Protein AF-A0A959H1F2-F1 (afdb_monomer)

Nearest PDB structures (foldseek):
  4gcz-assembly1_A  TM=6.408E-01  e=1.923E+00  Bacillus subtilis subsp. subtilis str. 168
  3g7g-assembly1_E  TM=3.165E-01  e=1.724E+00  Clostridium acetobutylicum ATCC 824
  4jnj-assembly3_C  TM=2.530E-01  e=4.591E+00  Streptomyces avidinii
  8h2i-assembly1_bQ  TM=2.064E-01  e=4.591E+00  Paramecium bursaria Chlorella virus 1
  8avj-assembly1_A  TM=2.009E-01  e=7.910E+00  Rhizobium sp. AAP43

pLDDT: mean 88.57, std 13.33, range [38.31, 98.69]

Sequence (219 aa):
MNNRLLFILVLLGLAALWYFAGRHDRSYRAAADRPNDPWVFRSVLDKQARMITFALDDHLWVAYSTDSCSLYKAWEGGVDFTGAVYNMRHGPQPMSIGNAWFENAYRQPWTVTHNGKTETPRADYKGHRYTRDGHAEIMYDLVLSDGQRIRVNERPEYVERDRQRGFERTFTIENAPEGVEVSLHTNVASIADPVNIETDGAWKQEAVESLPTDDDLRA

Foldseek 3Di:
DDPVVVVVVVVVVVVVVCVVVVPDPCLQPPADPFPDVVQWDAWCEPVRHQKIKGRFDQQWIWIARQQQRGTAFIFHHAKDCDDCVRPVDHDDTIYDDGDTQDGWPDSQFKWKDAPNDIDRFGKHWDAKDQDSHNWMWTWIWRQDPVRQTKIWTKTWHWDADPNDTDIDIDIDIPRDDPRMDMGGHTDGGNDPDPVPDDDPDDDDDDDDDDDDDPVNDDD

Structure (mmCIF, N/CA/C/O backbone):
data_AF-A0A959H1F2-F1
#
_entry.id   AF-A0A959H1F2-F1
#
loop_
_atom_site.group_PDB
_atom_site.id
_atom_site.type_symbol
_atom_site.label_atom_id
_atom_site.label_alt_id
_atom_site.label_comp_id
_atom_site.label_asym_id
_atom_site.label_entity_id
_atom_site.label_seq_id
_atom_site.pdbx_PDB_ins_code
_atom_site.Cartn_x
_atom_site.Cartn_y
_atom_site.Cartn_z
_atom_site.occupancy
_atom_site.B_iso_or_equiv
_atom_site.auth_seq_id
_atom_site.auth_comp_id
_atom_site.auth_asym_id
_atom_site.auth_atom_id
_atom_site.pdbx_PDB_model_num
ATOM 1 N N . MET A 1 1 ? 54.673 34.892 20.929 1.00 58.38 1 MET A N 1
ATOM 2 C CA . MET A 1 1 ? 54.294 33.514 20.543 1.00 58.38 1 MET A CA 1
ATOM 3 C C . MET A 1 1 ? 55.066 33.162 19.281 1.00 58.38 1 MET A C 1
ATOM 5 O O . MET A 1 1 ? 55.011 33.939 18.340 1.00 58.38 1 MET A O 1
ATOM 9 N N . ASN A 1 2 ? 55.855 32.084 19.276 1.00 79.88 2 ASN A N 1
ATOM 10 C CA . ASN A 1 2 ? 56.706 31.752 18.127 1.00 79.88 2 ASN A CA 1
ATOM 11 C C . ASN A 1 2 ? 55.840 31.454 16.894 1.00 79.88 2 ASN A C 1
ATOM 13 O O . ASN A 1 2 ? 54.892 30.680 17.005 1.00 79.88 2 ASN A O 1
ATOM 17 N N . ASN A 1 3 ? 56.190 31.996 15.721 1.00 79.25 3 ASN A N 1
ATOM 18 C CA . ASN A 1 3 ? 55.443 31.771 14.470 1.00 79.25 3 ASN A CA 1
ATOM 19 C C . ASN A 1 3 ? 55.240 30.277 14.161 1.00 79.25 3 ASN A C 1
ATOM 21 O O . ASN A 1 3 ? 54.212 29.894 13.618 1.00 79.25 3 ASN A O 1
ATOM 25 N N . ARG A 1 4 ? 56.174 29.416 14.590 1.00 77.50 4 ARG A N 1
ATOM 26 C CA . ARG A 1 4 ? 56.051 27.951 14.507 1.00 77.50 4 ARG A CA 1
ATOM 27 C C . ARG A 1 4 ? 54.925 27.381 15.378 1.00 77.50 4 ARG A C 1
ATOM 29 O O . ARG A 1 4 ? 54.223 26.482 14.937 1.00 77.50 4 ARG A O 1
ATOM 36 N N . LEU A 1 5 ? 54.733 27.913 16.586 1.00 85.56 5 LEU A N 1
ATOM 37 C CA . LEU A 1 5 ? 53.667 27.485 17.496 1.00 85.56 5 LEU A CA 1
ATOM 38 C C . LEU A 1 5 ? 52.290 27.903 16.959 1.00 85.56 5 LEU A C 1
ATOM 40 O O . LEU A 1 5 ? 51.358 27.108 16.974 1.00 85.56 5 LEU A O 1
ATOM 44 N N . LEU A 1 6 ? 52.188 29.125 16.421 1.00 84.56 6 LEU A N 1
ATOM 45 C CA . LEU A 1 6 ? 50.965 29.615 15.779 1.00 84.56 6 LEU A CA 1
ATOM 46 C C . LEU A 1 6 ? 50.592 28.749 14.564 1.00 84.56 6 LEU A C 1
ATOM 48 O O . LEU A 1 6 ? 49.435 28.373 14.413 1.00 84.56 6 LEU A O 1
ATOM 52 N N . PHE A 1 7 ? 51.574 28.377 13.738 1.00 87.31 7 PHE A N 1
ATOM 53 C CA . PHE A 1 7 ? 51.344 27.550 12.550 1.00 87.31 7 PHE A CA 1
ATOM 54 C C . PHE A 1 7 ? 50.845 26.137 12.898 1.00 87.31 7 PHE A C 1
ATOM 56 O O . PHE A 1 7 ? 49.929 25.628 12.257 1.00 87.31 7 PHE A O 1
ATOM 63 N N . ILE A 1 8 ? 51.397 25.523 13.952 1.00 90.44 8 ILE A N 1
ATOM 64 C CA . ILE A 1 8 ? 50.955 24.206 14.438 1.00 90.44 8 ILE A CA 1
ATOM 65 C C . ILE A 1 8 ? 49.518 24.272 14.971 1.00 90.44 8 ILE A C 1
ATOM 67 O O . ILE A 1 8 ? 48.713 23.398 14.660 1.00 90.44 8 ILE A O 1
ATOM 71 N N . LEU A 1 9 ? 49.169 25.317 15.727 1.00 90.25 9 LEU A N 1
ATOM 72 C CA . LEU A 1 9 ? 47.811 25.487 16.254 1.00 90.25 9 LEU A CA 1
ATOM 73 C C . LEU A 1 9 ? 46.778 25.691 15.139 1.00 90.25 9 LEU A C 1
ATOM 75 O O . LEU A 1 9 ? 45.685 25.136 15.218 1.00 90.25 9 LEU A O 1
ATOM 79 N N . VAL A 1 10 ? 47.130 26.424 14.079 1.00 91.50 10 VAL A N 1
ATOM 80 C CA . VAL A 1 10 ? 46.260 26.595 12.905 1.00 91.50 10 VAL A CA 1
ATOM 81 C C . VAL A 1 10 ? 46.058 25.270 12.169 1.00 91.50 10 VAL A C 1
ATOM 83 O O . VAL A 1 10 ? 44.925 24.931 11.839 1.00 91.50 10 VAL A O 1
ATOM 86 N N . LEU A 1 11 ? 47.119 24.483 11.962 1.00 92.75 11 LEU A N 1
ATOM 87 C CA . LEU A 1 11 ? 47.005 23.167 11.324 1.00 92.75 11 LEU A CA 1
ATOM 88 C C . LEU A 1 11 ? 46.152 22.193 12.144 1.00 92.75 11 LEU A C 1
ATOM 90 O O . LEU A 1 11 ? 45.316 21.494 11.576 1.00 92.75 11 LEU A O 1
ATOM 94 N N . LEU A 1 12 ? 46.310 22.177 13.470 1.00 92.88 12 LEU A N 1
ATOM 95 C CA . LEU A 1 12 ? 45.471 21.367 14.357 1.00 92.88 12 LEU A CA 1
ATOM 96 C C . LEU A 1 12 ? 44.011 21.832 14.341 1.00 92.88 12 LEU A C 1
ATOM 98 O O . LEU A 1 12 ? 43.110 20.998 14.310 1.00 92.88 12 LEU A O 1
ATOM 102 N N . GLY A 1 13 ? 43.773 23.146 14.306 1.00 90.31 13 GLY A N 1
ATOM 103 C CA . GLY A 1 13 ? 42.434 23.716 14.176 1.00 90.31 13 GLY A CA 1
ATOM 104 C C . GLY A 1 13 ? 41.755 23.315 12.866 1.00 90.31 13 GLY A C 1
ATOM 105 O O . GLY A 1 13 ? 40.609 22.877 12.884 1.00 90.31 13 GLY A O 1
ATOM 106 N N . LEU A 1 14 ? 42.474 23.384 11.743 1.00 90.94 14 LEU A N 1
ATOM 107 C CA . LEU A 1 14 ? 41.965 22.970 10.432 1.00 90.94 14 LEU A CA 1
ATOM 108 C C . LEU A 1 14 ? 41.736 21.455 10.349 1.00 90.94 14 LEU A C 1
ATOM 110 O O . LEU A 1 14 ? 40.721 21.027 9.807 1.00 90.94 14 LEU A O 1
ATOM 114 N N . ALA A 1 15 ? 42.626 20.645 10.927 1.00 89.38 15 ALA A N 1
ATOM 115 C CA . ALA A 1 15 ? 42.453 19.195 10.998 1.00 89.38 15 ALA A CA 1
ATOM 116 C C . ALA A 1 15 ? 41.246 18.804 11.866 1.00 89.38 15 ALA A C 1
ATOM 118 O O . ALA A 1 15 ? 40.485 17.913 11.493 1.00 89.38 15 ALA A O 1
ATOM 119 N N . ALA A 1 16 ? 41.027 19.496 12.988 1.00 85.94 16 ALA A N 1
ATOM 120 C CA . ALA A 1 16 ? 39.841 19.310 13.817 1.00 85.94 16 ALA A CA 1
ATOM 121 C C . ALA A 1 16 ? 38.569 19.732 13.069 1.00 85.94 16 ALA A C 1
ATOM 123 O O . ALA A 1 16 ? 37.592 18.989 13.074 1.00 85.94 16 ALA A O 1
ATOM 124 N N . LEU A 1 17 ? 38.589 20.872 12.370 1.00 84.25 17 LEU A N 1
ATOM 125 C CA . LEU A 1 17 ? 37.452 21.330 11.570 1.00 84.25 17 LEU A CA 1
ATOM 126 C C . LEU A 1 17 ? 37.109 20.329 10.460 1.00 84.25 17 LEU A C 1
ATOM 128 O O . LEU A 1 17 ? 35.940 20.023 10.259 1.00 84.25 17 LEU A O 1
ATOM 132 N N . TRP A 1 18 ? 38.120 19.772 9.789 1.00 82.00 18 TRP A N 1
ATOM 133 C CA . TRP A 1 18 ? 37.945 18.732 8.775 1.00 82.00 18 TRP A CA 1
ATOM 134 C C . TRP A 1 18 ? 37.410 17.426 9.375 1.00 82.00 18 TRP A C 1
ATOM 136 O O . TRP A 1 18 ? 36.514 16.809 8.809 1.00 82.00 18 TRP A O 1
ATOM 146 N N . TYR A 1 19 ? 37.888 17.036 10.560 1.00 81.81 19 TYR A N 1
ATOM 147 C CA . TYR A 1 19 ? 37.388 15.864 11.280 1.00 81.81 19 TYR A CA 1
ATOM 148 C C . TYR A 1 19 ? 35.923 16.020 11.716 1.00 81.81 19 TYR A C 1
ATOM 150 O O . TYR A 1 19 ? 35.135 15.088 11.565 1.00 81.81 19 TYR A O 1
ATOM 158 N N . PHE A 1 20 ? 35.535 17.194 12.225 1.00 76.88 20 PHE A N 1
ATOM 159 C CA . PHE A 1 20 ? 34.155 17.473 12.627 1.00 76.88 20 PHE A CA 1
ATOM 160 C C . PHE A 1 20 ? 33.222 17.687 11.429 1.00 76.88 20 PHE A C 1
ATOM 162 O O . PHE A 1 20 ? 32.100 17.197 11.464 1.00 76.88 20 PHE A O 1
ATOM 169 N N . ALA A 1 21 ? 33.679 18.332 10.352 1.00 73.25 21 ALA A N 1
ATOM 170 C CA . ALA A 1 21 ? 32.903 18.479 9.117 1.00 73.25 21 ALA A CA 1
ATOM 171 C C . ALA A 1 21 ? 32.758 17.149 8.351 1.00 73.25 21 ALA A C 1
ATOM 173 O O . ALA A 1 21 ? 31.735 16.904 7.722 1.00 73.25 21 ALA A O 1
ATOM 174 N N . GLY A 1 22 ? 33.762 16.268 8.429 1.00 61.22 22 GLY A N 1
ATOM 175 C CA . GLY A 1 22 ? 33.744 14.932 7.827 1.00 61.22 22 GLY A CA 1
ATOM 176 C C . GLY A 1 22 ? 32.916 13.905 8.603 1.00 61.22 22 GLY A C 1
ATOM 177 O O . GLY A 1 22 ? 32.599 12.840 8.067 1.00 61.22 22 GLY A O 1
ATOM 178 N N . ARG A 1 23 ? 32.511 14.212 9.845 1.00 65.31 23 ARG A N 1
ATOM 179 C CA . ARG A 1 23 ? 31.445 13.478 10.537 1.00 65.31 23 ARG A CA 1
ATOM 180 C C . ARG A 1 23 ? 30.097 13.886 9.944 1.00 65.31 23 ARG A C 1
ATOM 182 O O . ARG A 1 23 ? 29.301 14.565 10.579 1.00 65.31 23 ARG A O 1
ATOM 189 N N . HIS A 1 24 ? 29.833 13.430 8.724 1.00 53.94 24 HIS A N 1
ATOM 190 C CA . HIS A 1 24 ? 28.457 13.252 8.291 1.00 53.94 24 HIS A CA 1
ATOM 191 C C . HIS A 1 24 ? 27.773 12.328 9.299 1.00 53.94 24 HIS A C 1
ATOM 193 O O . HIS A 1 24 ? 28.294 11.250 9.607 1.00 53.94 24 HIS A O 1
ATOM 199 N N . ASP A 1 25 ? 26.626 12.761 9.816 1.00 51.06 25 ASP A N 1
ATOM 200 C CA . ASP A 1 25 ? 25.695 11.903 10.533 1.00 51.06 25 ASP A CA 1
ATOM 201 C C . ASP A 1 25 ? 25.386 10.699 9.628 1.00 51.06 25 ASP A C 1
ATOM 203 O O . ASP A 1 25 ? 24.607 10.778 8.680 1.00 51.06 25 ASP A O 1
ATOM 207 N N . ARG A 1 26 ? 26.046 9.564 9.891 1.00 47.91 26 ARG A N 1
ATOM 208 C CA . ARG A 1 26 ? 25.818 8.282 9.197 1.00 47.91 26 ARG A CA 1
ATOM 209 C C . ARG A 1 26 ? 24.476 7.646 9.583 1.00 47.91 26 ARG A C 1
ATOM 211 O O . ARG A 1 26 ? 24.257 6.466 9.337 1.00 47.91 26 ARG A O 1
ATOM 218 N N . SER A 1 27 ? 23.606 8.398 10.247 1.00 46.78 27 SER A N 1
ATOM 219 C CA . SER A 1 27 ? 22.298 7.961 10.727 1.00 46.78 27 SER A CA 1
ATOM 220 C C . SER A 1 27 ? 21.237 7.922 9.626 1.00 46.78 27 SER A C 1
ATOM 222 O O . SER A 1 27 ? 20.170 7.363 9.861 1.00 46.78 27 SER A O 1
ATOM 224 N N . TYR A 1 28 ? 21.541 8.403 8.419 1.00 46.50 28 TYR A N 1
ATOM 225 C CA 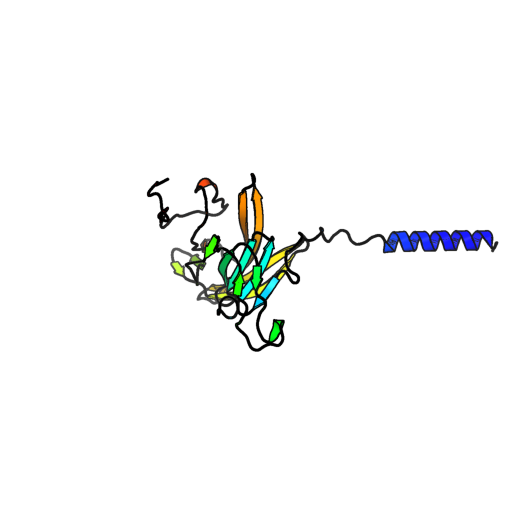. TYR A 1 28 ? 20.813 8.007 7.217 1.00 46.50 28 TYR A CA 1
ATOM 226 C C . TYR A 1 28 ? 21.518 6.792 6.621 1.00 46.50 28 TYR A C 1
ATOM 228 O O . TYR A 1 28 ? 22.566 6.911 5.984 1.00 46.50 28 TYR A O 1
ATOM 236 N N . ARG A 1 29 ? 20.962 5.600 6.872 1.00 48.59 29 ARG A N 1
ATOM 237 C CA . ARG A 1 29 ? 21.302 4.404 6.091 1.00 48.59 29 ARG A CA 1
ATOM 238 C C . ARG A 1 29 ? 21.139 4.802 4.621 1.00 48.59 29 ARG A C 1
ATOM 240 O O . ARG A 1 29 ? 20.152 5.468 4.312 1.00 48.59 29 ARG A O 1
ATOM 247 N N . ALA A 1 30 ? 22.121 4.492 3.767 1.00 49.22 30 ALA A N 1
ATOM 248 C CA . ALA A 1 30 ? 22.028 4.794 2.340 1.00 49.22 30 ALA A CA 1
ATOM 249 C C . ALA A 1 30 ? 20.648 4.332 1.867 1.00 49.22 30 ALA A C 1
ATOM 251 O O . ALA A 1 30 ? 20.330 3.150 2.023 1.00 49.22 30 ALA A O 1
ATOM 252 N N . ALA A 1 31 ? 19.807 5.280 1.440 1.00 57.62 31 ALA A N 1
ATOM 253 C CA . ALA A 1 31 ? 18.496 4.951 0.912 1.00 57.62 31 ALA A CA 1
ATOM 254 C C . ALA A 1 31 ? 18.716 3.890 -0.170 1.00 57.62 31 ALA A C 1
ATOM 256 O O . ALA A 1 31 ? 19.690 3.994 -0.922 1.00 57.62 31 ALA A O 1
ATOM 257 N N . ALA A 1 32 ? 17.878 2.849 -0.189 1.00 68.56 32 ALA A N 1
ATOM 258 C CA . ALA A 1 32 ? 17.891 1.897 -1.294 1.00 68.56 32 ALA A CA 1
ATOM 259 C C . ALA A 1 32 ? 17.889 2.686 -2.612 1.00 68.56 32 ALA A C 1
ATOM 261 O O . ALA A 1 32 ? 17.272 3.752 -2.667 1.00 68.56 32 ALA A O 1
ATOM 262 N N . ASP A 1 33 ? 18.621 2.220 -3.623 1.00 84.19 33 ASP A N 1
ATOM 263 C CA . ASP A 1 33 ? 18.622 2.886 -4.923 1.00 84.19 33 ASP A CA 1
ATOM 264 C C . ASP A 1 33 ? 17.199 2.791 -5.483 1.00 84.19 33 ASP A C 1
ATOM 266 O O . ASP A 1 33 ? 16.720 1.702 -5.789 1.00 84.19 33 ASP A O 1
ATOM 270 N N . ARG A 1 34 ? 16.463 3.907 -5.455 1.00 93.62 34 ARG A N 1
ATOM 271 C CA . ARG A 1 34 ? 15.061 3.949 -5.875 1.00 93.62 34 ARG A CA 1
ATOM 272 C C . ARG A 1 34 ? 15.021 4.385 -7.338 1.00 93.62 34 ARG A C 1
ATOM 274 O O . ARG A 1 34 ? 15.691 5.355 -7.690 1.00 93.62 34 ARG A O 1
ATOM 281 N N . PRO A 1 35 ? 14.172 3.776 -8.176 1.00 94.12 35 PRO A N 1
ATOM 282 C CA . PRO A 1 35 ? 14.182 4.002 -9.624 1.00 94.12 35 PRO A CA 1
ATOM 283 C C . PRO A 1 35 ? 13.613 5.369 -10.053 1.00 94.12 35 PRO A C 1
ATOM 285 O O . PRO A 1 35 ? 13.558 5.682 -11.241 1.00 94.12 35 PRO A O 1
ATOM 288 N N . ASN A 1 36 ? 13.155 6.197 -9.108 1.00 94.50 36 ASN A N 1
ATOM 289 C CA . ASN A 1 36 ? 12.618 7.529 -9.372 1.00 94.50 36 ASN A CA 1
ATOM 290 C C . ASN A 1 36 ? 12.904 8.479 -8.203 1.00 94.50 36 ASN A C 1
ATOM 292 O O . ASN A 1 36 ? 12.902 8.052 -7.055 1.00 94.50 36 ASN A O 1
ATOM 296 N N . ASP A 1 37 ? 13.058 9.777 -8.465 1.00 90.88 37 ASP A N 1
ATOM 297 C CA . ASP A 1 37 ? 13.157 10.807 -7.422 1.00 90.88 37 ASP A CA 1
ATOM 298 C C . ASP A 1 37 ? 12.195 11.974 -7.738 1.00 90.88 37 ASP A C 1
ATOM 300 O O . ASP A 1 37 ? 12.331 12.602 -8.792 1.00 90.88 37 ASP A O 1
ATOM 304 N N . PRO A 1 38 ? 11.189 12.265 -6.885 1.00 93.12 38 PRO A N 1
ATOM 305 C CA . PRO A 1 38 ? 10.859 11.569 -5.637 1.00 93.12 38 PRO A CA 1
ATOM 306 C C . PRO A 1 38 ? 10.312 10.161 -5.882 1.00 93.12 38 PRO A C 1
ATOM 308 O O . PRO A 1 38 ? 9.475 9.955 -6.758 1.00 93.12 38 PRO A O 1
ATOM 311 N N . TRP A 1 39 ? 10.719 9.188 -5.066 1.00 95.62 39 TRP A N 1
ATOM 312 C CA . TRP A 1 39 ? 10.231 7.809 -5.192 1.00 95.62 39 TRP A CA 1
ATOM 313 C C . TRP A 1 39 ? 8.850 7.586 -4.565 1.00 95.62 39 TRP A C 1
ATOM 315 O O . TRP A 1 39 ? 8.215 6.573 -4.837 1.00 95.62 39 TRP A O 1
ATOM 325 N N . VAL A 1 40 ? 8.345 8.541 -3.776 1.00 97.81 40 VAL A N 1
ATOM 326 C CA . VAL A 1 40 ? 6.947 8.578 -3.326 1.00 97.81 40 VAL A CA 1
ATOM 327 C C . VAL A 1 40 ? 6.303 9.879 -3.777 1.00 97.81 40 VAL A C 1
ATOM 329 O O . VAL A 1 40 ? 6.771 10.968 -3.441 1.00 97.81 40 VAL A O 1
ATOM 332 N N . PHE A 1 41 ? 5.215 9.789 -4.538 1.00 96.31 41 PHE A N 1
ATOM 333 C CA . PHE A 1 41 ? 4.559 10.969 -5.102 1.00 96.31 41 PHE A CA 1
ATOM 334 C C . PHE A 1 41 ? 3.070 10.747 -5.346 1.00 96.31 41 PHE A C 1
ATOM 336 O O . PHE A 1 41 ? 2.593 9.618 -5.454 1.00 96.31 41 PHE A O 1
ATOM 343 N N . ARG A 1 42 ? 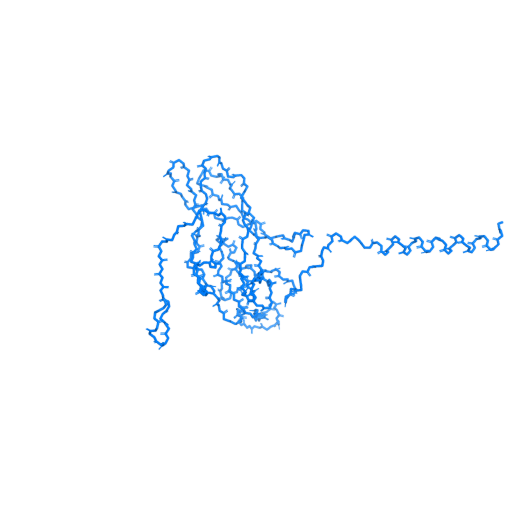2.314 11.847 -5.454 1.00 95.19 42 ARG A N 1
ATOM 344 C CA . ARG A 1 42 ? 0.900 11.801 -5.848 1.00 95.19 42 ARG A CA 1
ATOM 345 C C . ARG A 1 42 ? 0.701 12.186 -7.304 1.00 95.19 42 ARG A C 1
ATOM 347 O O . ARG A 1 42 ? 1.335 13.123 -7.782 1.00 95.19 42 ARG A O 1
ATOM 354 N N . SER A 1 43 ? -0.250 11.535 -7.959 1.00 93.69 43 SER A N 1
ATOM 355 C CA . SER A 1 43 ? -0.612 11.814 -9.348 1.00 93.69 43 SER A CA 1
ATOM 356 C C . SER A 1 43 ? -2.068 11.436 -9.646 1.00 93.69 43 SER A C 1
ATOM 358 O O . SER A 1 43 ? -2.805 10.918 -8.797 1.00 93.69 43 SER A O 1
ATOM 360 N N . VAL A 1 44 ? -2.498 11.754 -10.867 1.00 93.38 44 VAL A N 1
ATOM 361 C CA . VAL A 1 44 ? -3.583 11.030 -11.529 1.00 93.38 44 VAL A CA 1
ATOM 362 C C . VAL A 1 44 ? -2.905 9.887 -12.281 1.00 93.38 44 VAL A C 1
ATOM 364 O O . VAL A 1 44 ? -2.151 10.163 -13.205 1.00 93.38 44 VAL A O 1
ATOM 367 N N . LEU A 1 45 ? -3.113 8.643 -11.857 1.00 95.25 45 LEU A N 1
ATOM 368 C CA . LEU A 1 45 ? -2.482 7.457 -12.447 1.00 95.25 45 LEU A CA 1
ATOM 369 C C . LEU A 1 45 ? -3.566 6.591 -13.080 1.00 95.25 45 LEU A C 1
ATOM 371 O O . LEU A 1 45 ? -4.599 6.374 -12.456 1.00 95.25 45 LEU A O 1
ATOM 375 N N . ASP A 1 46 ? -3.359 6.113 -14.305 1.00 94.31 46 ASP A N 1
ATOM 376 C CA . ASP A 1 46 ? -4.286 5.195 -14.987 1.00 94.31 46 ASP A CA 1
ATOM 377 C C . ASP A 1 46 ? -5.723 5.739 -15.057 1.00 94.31 46 ASP A C 1
ATOM 379 O O . ASP A 1 46 ? -6.715 5.026 -14.908 1.00 94.31 46 ASP A O 1
ATOM 383 N N . LYS A 1 47 ? -5.835 7.059 -15.277 1.00 92.69 47 LYS A N 1
ATOM 384 C CA . LYS A 1 47 ? -7.093 7.838 -15.266 1.00 92.69 47 LYS A CA 1
ATOM 385 C C . LYS A 1 47 ? -7.811 7.868 -13.908 1.00 92.69 47 LYS A C 1
ATOM 387 O O . LYS A 1 47 ? -8.923 8.391 -13.821 1.00 92.69 47 LYS A O 1
ATOM 392 N N . GLN A 1 48 ? -7.184 7.379 -12.843 1.00 93.88 48 GLN A N 1
ATOM 393 C CA . GLN A 1 48 ? -7.679 7.462 -11.475 1.00 93.88 48 GLN A CA 1
ATOM 394 C C . GLN A 1 48 ? -7.049 8.654 -10.760 1.00 93.88 48 GLN A C 1
ATOM 396 O O . GLN A 1 48 ? -5.830 8.808 -10.687 1.00 93.88 48 GLN A O 1
ATOM 401 N N . ALA A 1 49 ? -7.891 9.539 -10.232 1.00 93.75 49 ALA A N 1
ATOM 402 C CA . ALA A 1 49 ? -7.428 10.658 -9.425 1.00 93.75 49 ALA A CA 1
ATOM 403 C C . ALA A 1 49 ? -7.074 10.206 -8.003 1.00 93.75 49 ALA A C 1
ATOM 405 O O . ALA A 1 49 ? -7.597 9.209 -7.511 1.00 93.75 49 ALA A O 1
ATOM 406 N N . ARG A 1 50 ? -6.280 11.029 -7.303 1.00 95.31 50 ARG A N 1
ATOM 407 C CA . ARG A 1 50 ? -5.925 10.835 -5.885 1.00 95.31 50 ARG A CA 1
ATOM 408 C C . ARG A 1 50 ? -5.126 9.550 -5.642 1.00 95.31 50 ARG A C 1
ATOM 410 O O . ARG A 1 50 ? -5.360 8.855 -4.659 1.00 95.31 50 ARG A O 1
ATOM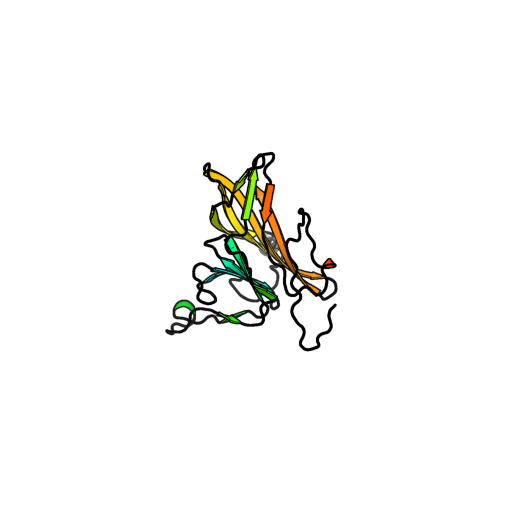 417 N N . MET A 1 51 ? -4.169 9.266 -6.518 1.00 97.94 51 MET A N 1
ATOM 418 C CA . MET A 1 51 ? -3.255 8.143 -6.345 1.00 97.94 51 MET A CA 1
ATOM 419 C C . MET A 1 51 ? -1.977 8.606 -5.657 1.00 97.94 51 MET A C 1
ATOM 421 O O . MET A 1 51 ? -1.516 9.730 -5.874 1.00 97.94 51 MET A O 1
ATOM 425 N N . ILE A 1 52 ? -1.415 7.740 -4.822 1.00 98.31 52 ILE A N 1
ATOM 426 C CA . ILE A 1 52 ? -0.044 7.840 -4.328 1.00 98.31 52 ILE A CA 1
ATOM 427 C C . ILE A 1 52 ? 0.731 6.632 -4.841 1.00 98.31 52 ILE A C 1
ATOM 429 O O . ILE A 1 52 ? 0.269 5.504 -4.707 1.00 98.31 52 ILE A O 1
ATOM 433 N N . THR A 1 53 ? 1.877 6.888 -5.459 1.00 98.44 53 THR A N 1
ATOM 434 C CA . THR A 1 53 ? 2.737 5.877 -6.074 1.00 98.44 53 THR A CA 1
ATOM 435 C C . THR A 1 53 ? 4.042 5.786 -5.302 1.00 98.44 53 THR A C 1
ATOM 437 O O . THR A 1 53 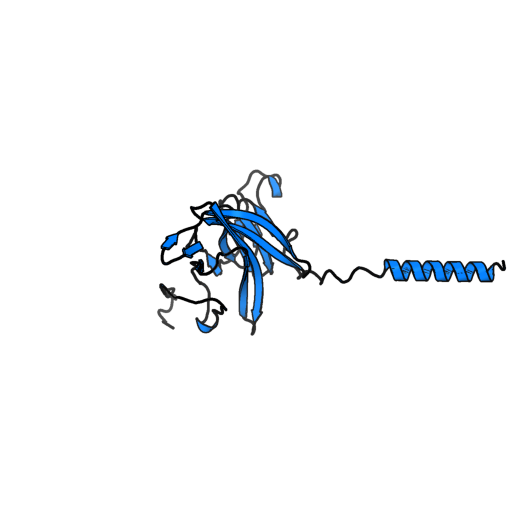? 4.593 6.817 -4.917 1.00 98.44 53 THR A O 1
ATOM 440 N N . PHE A 1 54 ? 4.510 4.559 -5.095 1.00 98.38 54 PHE A N 1
ATOM 441 C CA . PHE A 1 54 ? 5.794 4.214 -4.508 1.00 98.38 54 PHE A CA 1
ATOM 442 C C . PHE A 1 54 ? 6.603 3.468 -5.568 1.00 98.38 54 PHE A C 1
ATOM 444 O O . PHE A 1 54 ? 6.209 2.395 -6.024 1.00 98.38 54 PHE A O 1
ATOM 451 N N . ALA A 1 55 ? 7.724 4.055 -5.956 1.00 97.56 55 ALA A N 1
ATOM 452 C CA . ALA A 1 55 ? 8.721 3.468 -6.828 1.00 97.56 55 ALA A CA 1
ATOM 453 C C . ALA A 1 55 ? 9.714 2.698 -5.940 1.00 97.56 55 ALA A C 1
ATOM 455 O O . ALA A 1 55 ? 10.700 3.270 -5.474 1.00 97.56 55 ALA A O 1
ATOM 456 N N . LEU A 1 56 ? 9.376 1.454 -5.579 1.00 97.00 56 LEU A N 1
ATOM 457 C CA . LEU A 1 56 ? 10.115 0.693 -4.562 1.00 97.00 56 LEU A CA 1
ATOM 458 C C . LEU A 1 56 ? 11.421 0.133 -5.131 1.00 97.00 56 LEU A C 1
ATOM 460 O O . LEU A 1 56 ? 12.456 0.242 -4.480 1.00 97.00 56 LEU A O 1
ATOM 464 N N . ASP A 1 57 ? 11.362 -0.416 -6.338 1.00 95.56 57 ASP A N 1
ATOM 465 C CA . ASP A 1 57 ? 12.476 -1.020 -7.070 1.00 95.56 57 ASP A CA 1
ATOM 466 C C . ASP A 1 57 ? 12.177 -0.961 -8.580 1.00 95.56 57 ASP A C 1
ATOM 468 O O . ASP A 1 57 ? 11.011 -0.816 -8.966 1.00 95.56 57 ASP A O 1
ATOM 472 N N . ASP A 1 58 ? 13.187 -1.089 -9.446 1.00 92.12 58 ASP A N 1
ATOM 473 C CA . ASP A 1 58 ? 12.992 -1.199 -10.906 1.00 92.12 58 ASP A CA 1
ATOM 474 C C . ASP A 1 58 ? 11.981 -2.302 -11.270 1.00 92.12 58 ASP A C 1
ATOM 476 O O . ASP A 1 58 ? 11.230 -2.201 -12.247 1.00 92.12 58 ASP A O 1
ATOM 480 N N . HIS A 1 59 ? 11.924 -3.350 -10.448 1.00 94.25 59 HIS A N 1
ATOM 481 C CA . HIS A 1 59 ? 11.026 -4.476 -10.627 1.00 94.25 59 HIS A CA 1
ATOM 482 C C . HIS A 1 59 ? 9.713 -4.372 -9.853 1.00 94.25 59 HIS A C 1
ATOM 484 O O . HIS A 1 59 ? 8.856 -5.232 -10.041 1.00 94.25 59 HIS A O 1
ATOM 490 N N . LEU A 1 60 ? 9.519 -3.352 -9.012 1.00 96.25 60 LEU A N 1
ATOM 491 C CA . LEU A 1 60 ? 8.289 -3.201 -8.242 1.00 96.25 60 LEU A CA 1
ATOM 492 C C . LEU A 1 60 ? 7.926 -1.739 -7.981 1.00 96.25 60 LEU A C 1
ATOM 494 O O . LEU A 1 60 ? 8.527 -1.031 -7.172 1.00 96.25 60 LEU A O 1
ATOM 498 N N . TRP A 1 61 ? 6.827 -1.335 -8.598 1.00 98.06 61 TRP A N 1
ATOM 499 C CA . TRP A 1 61 ? 6.105 -0.111 -8.311 1.00 98.06 61 TRP A CA 1
ATOM 500 C C . TRP A 1 61 ? 4.735 -0.466 -7.760 1.00 98.06 61 TRP A C 1
ATOM 502 O O . TRP A 1 61 ? 4.106 -1.435 -8.190 1.00 98.06 61 TRP A O 1
ATOM 512 N N . VAL A 1 62 ? 4.259 0.327 -6.806 1.00 98.25 62 VAL A N 1
ATOM 513 C CA . VAL A 1 62 ? 2.925 0.149 -6.232 1.00 98.25 62 VAL A CA 1
ATOM 514 C C . VAL A 1 62 ? 2.189 1.470 -6.152 1.00 98.25 62 VAL A C 1
ATOM 516 O O . VAL A 1 62 ? 2.780 2.525 -5.927 1.00 98.25 62 VAL A O 1
ATOM 519 N N . ALA A 1 63 ? 0.874 1.421 -6.312 1.00 98.31 63 ALA A N 1
ATOM 520 C CA . ALA A 1 63 ? 0.020 2.589 -6.201 1.00 98.31 63 ALA A CA 1
ATOM 521 C C . ALA A 1 63 ? -1.157 2.303 -5.283 1.00 98.31 63 ALA A C 1
ATOM 523 O O . ALA A 1 63 ? -1.758 1.232 -5.333 1.00 98.31 63 ALA A O 1
ATOM 524 N N . TYR A 1 64 ? -1.511 3.298 -4.480 1.00 98.50 64 TYR A N 1
ATOM 525 C CA . TYR A 1 64 ? -2.630 3.267 -3.551 1.00 98.50 64 TYR A CA 1
ATOM 526 C C . TYR A 1 64 ? -3.603 4.386 -3.879 1.00 98.50 64 TYR A C 1
ATOM 528 O O . TYR A 1 64 ? -3.201 5.499 -4.234 1.00 98.50 64 TYR A O 1
ATOM 536 N N . SER A 1 65 ? -4.892 4.119 -3.693 1.00 97.94 65 SER A N 1
ATOM 537 C CA . SER A 1 65 ? -5.885 5.184 -3.677 1.00 97.94 65 SER A CA 1
ATOM 538 C C . SER A 1 65 ? -5.810 5.921 -2.346 1.00 97.94 65 SER A C 1
ATOM 540 O O . SER A 1 65 ? -6.002 5.317 -1.295 1.00 97.94 65 SER A O 1
ATOM 542 N N . THR A 1 66 ? -5.600 7.239 -2.357 1.00 97.44 66 THR A N 1
ATOM 543 C CA . THR A 1 66 ? -5.699 8.055 -1.132 1.00 97.44 66 THR A CA 1
ATOM 544 C C . THR A 1 66 ? -7.149 8.379 -0.760 1.00 97.44 66 THR A C 1
ATOM 546 O O . THR A 1 66 ? -7.377 9.097 0.207 1.00 97.44 66 THR A O 1
ATOM 549 N N . ASP A 1 67 ? -8.124 7.934 -1.558 1.00 95.88 67 ASP A N 1
ATOM 550 C CA . ASP A 1 67 ? -9.558 8.070 -1.275 1.00 95.88 67 ASP A CA 1
ATOM 551 C C . ASP A 1 67 ? -10.034 6.933 -0.361 1.00 95.88 67 ASP A C 1
ATOM 553 O O . ASP A 1 67 ? -10.669 7.171 0.661 1.00 95.88 67 ASP A O 1
ATOM 557 N N . SER A 1 68 ? -9.655 5.694 -0.688 1.00 95.62 68 SER A N 1
ATOM 558 C CA . SER A 1 68 ? -10.033 4.497 0.070 1.00 95.62 68 SER A CA 1
ATOM 559 C C . SER A 1 68 ? -8.906 3.872 0.897 1.00 95.62 68 SER A C 1
ATOM 561 O O . SER A 1 68 ? -9.153 2.909 1.617 1.00 95.62 68 SER A O 1
ATOM 563 N N . CYS A 1 69 ? -7.683 4.406 0.808 1.00 97.00 69 CYS A N 1
ATOM 564 C CA . CYS A 1 69 ? -6.472 3.859 1.439 1.00 97.00 69 CYS A CA 1
ATOM 565 C C . CYS A 1 69 ? -6.272 2.365 1.144 1.00 97.00 69 CYS A C 1
ATOM 567 O O . CYS A 1 69 ? -5.827 1.594 1.991 1.00 97.00 69 CYS A O 1
ATOM 569 N N . SER A 1 70 ? -6.635 1.962 -0.071 1.00 96.69 70 SER A N 1
ATOM 570 C CA . SER A 1 70 ? -6.475 0.607 -0.576 1.00 96.69 70 SER A CA 1
ATOM 571 C C . SER A 1 70 ? -5.346 0.576 -1.593 1.00 96.69 70 SER A C 1
ATOM 573 O O . SER A 1 70 ? -5.212 1.494 -2.412 1.00 96.69 70 SER A O 1
ATOM 575 N N . LEU A 1 71 ? -4.567 -0.503 -1.580 1.00 97.69 71 LEU A N 1
ATOM 576 C CA . LEU A 1 71 ? -3.677 -0.822 -2.688 1.00 97.69 71 LEU A CA 1
ATOM 577 C C . LEU A 1 71 ? -4.519 -0.906 -3.967 1.00 97.69 71 LEU A C 1
ATOM 579 O O . LEU A 1 71 ? -5.598 -1.493 -3.952 1.00 97.69 71 LEU A O 1
ATOM 583 N N . TYR A 1 72 ? -4.066 -0.271 -5.040 1.00 97.19 72 TYR A N 1
ATOM 584 C CA . TYR A 1 72 ? -4.681 -0.355 -6.362 1.00 97.19 72 TYR A CA 1
ATOM 585 C C . TYR A 1 72 ? -3.948 -1.384 -7.213 1.00 97.19 72 TYR A C 1
ATOM 587 O O . TYR A 1 72 ? -4.575 -2.309 -7.719 1.00 97.19 72 TYR A O 1
ATOM 595 N N . LYS A 1 73 ? -2.631 -1.228 -7.355 1.00 97.19 73 LYS A N 1
ATOM 596 C CA . LYS A 1 73 ? -1.844 -1.985 -8.326 1.00 97.19 73 LYS A CA 1
ATOM 597 C C . LYS A 1 73 ? -0.412 -2.174 -7.850 1.00 97.19 73 LYS A C 1
ATOM 599 O O . LYS A 1 73 ? 0.141 -1.260 -7.238 1.00 97.19 73 LYS A O 1
ATOM 604 N N . ALA A 1 74 ? 0.164 -3.327 -8.176 1.00 97.31 74 ALA A N 1
ATOM 605 C CA . ALA A 1 74 ? 1.596 -3.598 -8.125 1.00 97.31 74 ALA A CA 1
ATOM 606 C C . ALA A 1 74 ? 2.068 -4.065 -9.510 1.00 97.31 74 ALA A C 1
ATOM 608 O O . ALA A 1 74 ? 1.425 -4.921 -10.128 1.00 97.31 74 ALA A O 1
ATOM 609 N N . TRP A 1 75 ? 3.146 -3.479 -10.025 1.00 96.94 75 TRP A N 1
ATOM 610 C CA . TRP A 1 75 ? 3.634 -3.744 -11.379 1.00 96.94 75 TRP A CA 1
ATOM 611 C C . TRP A 1 75 ? 5.150 -3.574 -11.490 1.00 96.94 75 TRP A C 1
ATOM 613 O O . TRP A 1 75 ? 5.766 -2.875 -10.691 1.00 96.94 75 TRP A O 1
ATOM 623 N N . GLU A 1 76 ? 5.734 -4.199 -12.507 1.00 94.38 76 GLU A N 1
ATOM 624 C CA . GLU A 1 76 ? 7.130 -3.990 -12.907 1.00 94.38 76 GLU A CA 1
ATOM 625 C C . GLU A 1 76 ? 7.229 -2.858 -13.939 1.00 94.38 76 GLU A C 1
ATOM 627 O O . GLU A 1 76 ? 6.343 -2.735 -14.784 1.00 94.38 76 GLU A O 1
ATOM 632 N N . GLY A 1 77 ? 8.318 -2.077 -13.924 1.00 89.19 77 GLY A N 1
ATOM 633 C CA . GLY A 1 77 ? 8.594 -1.040 -14.921 1.00 89.19 77 GLY A CA 1
ATOM 634 C C . GLY A 1 77 ? 8.610 0.363 -14.323 1.00 89.19 77 GLY A C 1
ATOM 635 O O . GLY A 1 77 ? 9.587 0.757 -13.695 1.00 89.19 77 GLY A O 1
ATOM 636 N N . GLY A 1 78 ? 7.557 1.152 -14.558 1.00 94.00 78 GLY A N 1
ATOM 637 C CA . GLY A 1 78 ? 7.516 2.528 -14.054 1.00 94.00 78 GLY A CA 1
ATOM 638 C C . GLY A 1 78 ? 6.248 3.306 -14.381 1.00 94.00 78 GLY A C 1
ATOM 639 O O . GLY A 1 78 ? 5.185 2.726 -14.605 1.00 94.00 78 GLY A O 1
ATOM 640 N N . VAL A 1 79 ? 6.357 4.635 -14.398 1.00 94.88 79 VAL A N 1
ATOM 641 C CA . VAL A 1 79 ? 5.269 5.555 -14.760 1.00 94.88 79 VAL A CA 1
ATOM 642 C C . VAL A 1 79 ? 5.682 6.399 -15.959 1.00 94.88 79 VAL A C 1
ATOM 644 O O . VAL A 1 79 ? 6.739 7.028 -15.950 1.00 94.88 79 VAL A O 1
ATOM 647 N N . ASP A 1 80 ? 4.821 6.461 -16.974 1.00 92.00 80 ASP A N 1
ATOM 648 C CA . ASP A 1 80 ? 4.946 7.436 -18.052 1.00 92.00 80 ASP A CA 1
ATOM 649 C C . ASP A 1 80 ? 4.486 8.806 -17.547 1.00 92.00 80 ASP A C 1
ATOM 651 O O . ASP A 1 80 ? 3.285 9.078 -17.442 1.00 92.00 80 ASP A O 1
ATOM 655 N N . PHE A 1 81 ? 5.431 9.678 -17.202 1.00 86.50 81 PHE A N 1
ATOM 656 C CA . PHE A 1 81 ? 5.143 11.026 -16.715 1.00 86.50 81 PHE A CA 1
ATOM 657 C C . PHE A 1 81 ? 4.757 11.970 -17.862 1.00 86.50 81 PHE A C 1
ATOM 659 O O . PHE A 1 81 ? 5.518 12.847 -18.280 1.00 86.50 81 PHE A O 1
ATOM 666 N N . THR A 1 82 ? 3.535 11.814 -18.365 1.00 81.38 82 THR A N 1
ATOM 667 C CA . THR A 1 82 ? 2.941 12.695 -19.377 1.00 81.38 82 THR A CA 1
ATOM 668 C C . THR A 1 82 ? 1.925 13.672 -18.783 1.00 81.38 82 THR A C 1
ATOM 670 O O . THR A 1 82 ? 1.393 13.490 -17.688 1.00 81.38 82 THR A O 1
ATOM 673 N N . GLY A 1 83 ? 1.688 14.771 -19.505 1.00 76.75 83 GLY A N 1
ATOM 674 C CA . GLY A 1 83 ? 0.681 15.775 -19.175 1.00 76.75 83 GLY A CA 1
ATOM 675 C C . GLY A 1 83 ? 1.271 17.119 -18.750 1.00 76.75 83 GLY A C 1
ATOM 676 O O . GLY A 1 83 ? 2.467 17.259 -18.493 1.00 76.75 83 GLY A O 1
ATOM 677 N N . ALA A 1 84 ? 0.396 18.122 -18.652 1.00 74.19 84 ALA A N 1
ATOM 678 C CA . ALA A 1 84 ? 0.787 19.526 -18.519 1.00 74.19 84 ALA A CA 1
ATOM 679 C C . ALA A 1 84 ? 1.691 19.816 -17.308 1.00 74.19 84 ALA A C 1
ATOM 681 O O . ALA A 1 84 ? 2.523 20.711 -17.383 1.00 74.19 84 ALA A O 1
ATOM 682 N N . VAL A 1 85 ? 1.560 19.047 -16.221 1.00 78.06 85 VAL A N 1
ATOM 683 C CA . VAL A 1 85 ? 2.397 19.187 -15.016 1.00 78.06 85 VAL A CA 1
ATOM 684 C C . VAL A 1 85 ? 3.821 18.664 -15.236 1.00 78.06 85 VAL A C 1
ATOM 686 O O . VAL A 1 85 ? 4.759 19.231 -14.686 1.00 78.06 85 VAL A O 1
ATOM 689 N N . TYR A 1 86 ? 3.992 17.611 -16.037 1.00 80.62 86 TYR A N 1
ATOM 690 C CA . TYR A 1 86 ? 5.271 16.907 -16.178 1.00 80.62 86 TYR A CA 1
ATOM 691 C C . TYR A 1 86 ? 6.057 17.337 -17.415 1.00 80.62 86 TYR A C 1
ATOM 693 O O . TYR A 1 86 ? 7.269 17.510 -17.347 1.00 80.62 86 TYR A O 1
ATOM 701 N N . ASN A 1 87 ? 5.381 17.539 -18.547 1.00 79.88 87 ASN A N 1
ATOM 702 C CA . ASN A 1 87 ? 6.046 17.811 -19.823 1.00 79.88 87 ASN A CA 1
ATOM 703 C C . ASN A 1 87 ? 5.572 19.099 -20.512 1.00 79.88 87 ASN A C 1
ATOM 705 O O . ASN A 1 87 ? 5.924 19.332 -21.669 1.00 79.88 87 ASN A O 1
ATOM 709 N N . MET A 1 88 ? 4.780 19.932 -19.821 1.00 77.38 88 MET A N 1
ATOM 710 C CA . MET A 1 88 ? 4.206 21.191 -20.329 1.00 77.38 88 MET A CA 1
ATOM 711 C C . MET A 1 88 ? 3.363 21.037 -21.606 1.00 77.38 88 MET A C 1
ATOM 713 O O . MET A 1 88 ? 3.032 22.025 -22.262 1.00 77.38 88 MET A O 1
ATOM 717 N N . ARG A 1 89 ? 2.991 19.806 -21.975 1.00 78.06 89 ARG A N 1
ATOM 718 C CA . ARG A 1 89 ? 2.133 19.518 -23.123 1.00 78.06 89 ARG A CA 1
ATOM 719 C C . ARG A 1 89 ? 0.754 19.114 -22.636 1.00 78.06 89 ARG A C 1
ATOM 721 O O . ARG A 1 89 ? 0.602 18.357 -21.678 1.00 78.06 89 ARG A O 1
ATOM 728 N N . HIS A 1 90 ? -0.270 19.575 -23.347 1.00 68.12 90 HIS A N 1
ATOM 729 C CA . HIS A 1 90 ? -1.576 18.941 -23.252 1.00 68.12 90 HIS A CA 1
ATOM 730 C C . HIS A 1 90 ? -1.442 17.508 -23.766 1.00 68.12 90 HIS A C 1
ATOM 732 O O . HIS A 1 90 ? -0.999 17.276 -24.888 1.00 68.12 90 HIS A O 1
ATOM 738 N N . GLY A 1 91 ? -1.770 16.551 -22.912 1.00 64.44 91 GLY A N 1
ATOM 739 C CA . GLY A 1 91 ? -1.563 15.139 -23.173 1.00 64.44 91 GLY A CA 1
ATOM 740 C C . GLY A 1 91 ? -2.307 14.288 -22.152 1.00 64.44 91 GLY A C 1
ATOM 741 O O . GLY A 1 91 ? -2.931 14.842 -21.237 1.00 64.44 91 GLY A O 1
ATOM 742 N N . PRO A 1 92 ? -2.280 12.958 -22.326 1.00 73.94 92 PRO A N 1
ATOM 743 C CA . PRO A 1 92 ? -2.851 12.040 -21.354 1.00 73.94 92 PRO A CA 1
ATOM 744 C C . PRO A 1 92 ? -2.215 12.248 -19.973 1.00 73.94 92 PRO A C 1
ATOM 746 O O . PRO A 1 92 ? -1.105 12.764 -19.848 1.00 73.94 92 PRO A O 1
ATOM 749 N N . GLN A 1 93 ? -2.979 11.911 -18.936 1.00 84.38 93 GLN A N 1
ATOM 750 C CA . GLN A 1 93 ? -2.482 11.868 -17.560 1.00 84.38 93 GLN A CA 1
ATOM 751 C C . GLN A 1 93 ? -1.476 10.712 -17.409 1.00 84.38 93 GLN A C 1
ATOM 753 O O . GLN A 1 93 ? -1.516 9.802 -18.241 1.00 84.38 93 GLN A O 1
ATOM 758 N N . PRO A 1 94 ? -0.629 10.712 -16.362 1.00 89.69 94 PRO A N 1
ATOM 759 C CA . PRO A 1 94 ? 0.329 9.638 -16.128 1.00 89.69 94 PRO A CA 1
ATOM 760 C C . PRO A 1 94 ? -0.282 8.233 -16.168 1.00 89.69 94 PRO A C 1
ATOM 762 O O . PRO A 1 94 ? -1.389 8.004 -15.668 1.00 89.69 94 PRO A O 1
ATOM 765 N N . MET A 1 95 ? 0.468 7.290 -16.736 1.00 93.31 95 MET A N 1
ATOM 766 C CA . MET A 1 95 ? 0.059 5.893 -16.911 1.00 93.31 95 MET A CA 1
ATOM 767 C C . MET A 1 95 ? 1.126 4.950 -16.354 1.00 93.31 95 MET A C 1
ATOM 769 O O . MET A 1 95 ? 2.318 5.234 -16.472 1.00 93.31 95 MET A O 1
ATOM 773 N N . SER A 1 96 ? 0.714 3.824 -15.774 1.00 94.81 96 SER A N 1
ATOM 774 C CA . SER A 1 96 ? 1.636 2.737 -15.447 1.00 94.81 96 SER A CA 1
ATOM 775 C C . SER A 1 96 ? 2.206 2.123 -16.733 1.00 94.81 96 SER A C 1
ATOM 777 O O . SER A 1 96 ? 1.496 1.937 -17.724 1.00 94.81 96 SER A O 1
ATOM 779 N N . ILE A 1 97 ? 3.507 1.830 -16.729 1.00 92.88 97 ILE A N 1
ATOM 780 C CA . ILE A 1 97 ? 4.211 1.131 -17.808 1.00 92.88 97 ILE A CA 1
ATOM 781 C C . ILE A 1 97 ? 4.673 -0.220 -17.271 1.00 92.88 97 ILE A C 1
ATOM 783 O O . ILE A 1 97 ? 5.383 -0.258 -16.268 1.00 92.88 97 ILE A O 1
ATOM 787 N N . GLY A 1 98 ? 4.340 -1.289 -17.995 1.00 90.38 98 GLY A N 1
ATOM 788 C CA . GLY A 1 98 ? 4.788 -2.654 -17.723 1.00 90.38 98 GLY A CA 1
ATOM 789 C C . GLY A 1 98 ? 3.674 -3.574 -17.227 1.00 90.38 98 GLY A C 1
ATOM 790 O O . GLY A 1 98 ? 2.495 -3.210 -17.216 1.00 90.38 98 GLY A O 1
ATOM 791 N N . ASN A 1 99 ? 4.046 -4.807 -16.885 1.00 89.38 99 ASN A N 1
ATOM 792 C CA . ASN A 1 99 ? 3.089 -5.855 -16.545 1.00 89.38 99 ASN A CA 1
ATOM 793 C C . ASN A 1 99 ? 2.639 -5.729 -15.089 1.00 89.38 99 ASN A C 1
ATOM 795 O O . ASN A 1 99 ? 3.459 -5.657 -14.172 1.00 89.38 99 ASN A O 1
ATOM 799 N N . ALA A 1 100 ? 1.323 -5.747 -14.880 1.00 92.44 100 ALA A N 1
ATOM 800 C CA . ALA A 1 100 ? 0.740 -5.811 -13.551 1.00 92.44 100 ALA A CA 1
ATOM 801 C C . ALA A 1 100 ? 0.953 -7.208 -12.961 1.00 92.44 100 ALA A C 1
ATOM 803 O O . ALA A 1 100 ? 0.547 -8.199 -13.563 1.00 92.44 100 ALA A O 1
ATOM 804 N N . TRP A 1 101 ? 1.551 -7.285 -11.776 1.00 90.06 101 TRP A N 1
ATOM 805 C CA . TRP A 1 101 ? 1.575 -8.526 -10.996 1.00 90.06 101 TRP A CA 1
ATOM 806 C C . TRP A 1 101 ? 0.268 -8.695 -10.227 1.00 90.06 101 TRP A C 1
ATOM 808 O O . TRP A 1 101 ? -0.188 -9.809 -9.975 1.00 90.06 101 TRP A O 1
ATOM 818 N N . PHE A 1 102 ? -0.338 -7.568 -9.861 1.00 93.06 102 PHE A N 1
ATOM 819 C CA . PHE A 1 102 ? -1.514 -7.511 -9.021 1.00 93.06 102 PHE A CA 1
ATOM 820 C C . PHE A 1 102 ? -2.319 -6.245 -9.323 1.00 93.06 102 PHE A C 1
ATOM 822 O O . PHE A 1 102 ? -1.769 -5.144 -9.361 1.00 93.06 102 PHE A O 1
ATOM 829 N N . GLU A 1 103 ? -3.633 -6.402 -9.463 1.00 94.88 103 GLU A N 1
ATOM 830 C CA . GLU A 1 103 ? -4.613 -5.317 -9.386 1.00 94.88 103 GLU A CA 1
ATOM 831 C C . GLU A 1 103 ? -5.657 -5.697 -8.334 1.00 94.88 103 GLU A C 1
ATOM 833 O O . GLU A 1 103 ? -6.159 -6.824 -8.320 1.00 94.88 103 GLU A O 1
ATOM 838 N N . ASN A 1 104 ? -5.944 -4.783 -7.408 1.00 94.31 104 ASN A N 1
ATOM 839 C CA . ASN A 1 104 ? -6.813 -5.072 -6.276 1.00 94.31 104 ASN A CA 1
ATOM 840 C C . ASN A 1 104 ? -8.283 -5.092 -6.702 1.00 94.31 104 ASN A C 1
ATOM 842 O O . ASN A 1 104 ? -8.797 -4.104 -7.230 1.00 94.31 104 ASN A O 1
ATOM 846 N N . ALA A 1 105 ? -8.983 -6.179 -6.385 1.00 93.75 105 ALA A N 1
ATOM 847 C CA . ALA A 1 105 ? -10.423 -6.296 -6.591 1.00 93.75 105 ALA A CA 1
ATOM 848 C C . ALA A 1 105 ? -11.235 -5.481 -5.563 1.00 93.75 105 ALA A C 1
ATOM 850 O O . ALA A 1 105 ? -12.387 -5.119 -5.811 1.00 93.75 105 ALA A O 1
ATOM 851 N N . TYR A 1 106 ? -10.639 -5.160 -4.409 1.00 94.56 106 TYR A N 1
ATOM 852 C CA . TYR A 1 106 ? -11.330 -4.557 -3.272 1.00 94.56 106 TYR A CA 1
ATOM 853 C C . TYR A 1 106 ? -10.979 -3.080 -3.107 1.00 94.56 106 TYR A C 1
ATOM 855 O O . TYR A 1 106 ? -9.958 -2.711 -2.524 1.00 94.56 106 TYR A O 1
ATOM 863 N N . ARG A 1 107 ? -11.881 -2.199 -3.553 1.00 92.50 107 ARG A N 1
ATOM 864 C CA . ARG A 1 107 ? -11.711 -0.750 -3.360 1.00 92.50 107 ARG A CA 1
ATOM 865 C C . ARG A 1 107 ? -11.797 -0.333 -1.890 1.00 92.50 107 ARG A C 1
ATOM 867 O O . ARG A 1 107 ? -11.145 0.625 -1.508 1.00 92.50 107 ARG A O 1
ATOM 874 N N . GLN A 1 108 ? -12.586 -1.025 -1.070 1.00 95.25 108 GLN A N 1
ATOM 875 C CA . GLN A 1 108 ? -12.715 -0.781 0.373 1.00 95.25 108 GLN A CA 1
ATOM 876 C C . GLN A 1 108 ? -12.397 -2.079 1.126 1.00 95.25 108 GLN A C 1
ATOM 878 O O . GLN A 1 108 ? -13.313 -2.826 1.458 1.00 95.25 108 GLN A O 1
ATOM 883 N N . PRO A 1 109 ? -11.107 -2.395 1.331 1.00 96.00 109 PRO A N 1
ATOM 884 C CA . PRO A 1 109 ? -10.695 -3.724 1.771 1.00 96.00 109 PRO A CA 1
ATOM 885 C C . PRO A 1 109 ? -10.784 -3.918 3.289 1.00 96.00 109 PRO A C 1
ATOM 887 O O . PRO A 1 109 ? -10.673 -5.038 3.769 1.00 96.00 109 PRO A O 1
ATOM 890 N N . TRP A 1 110 ? -10.947 -2.845 4.060 1.00 97.56 110 TRP A N 1
ATOM 891 C CA . TRP A 1 110 ? -10.907 -2.910 5.515 1.00 97.56 110 TRP A CA 1
ATOM 892 C C . TRP A 1 110 ? -12.264 -3.274 6.107 1.00 97.56 110 TRP A C 1
ATOM 894 O O . TRP A 1 110 ? -13.287 -2.682 5.757 1.00 97.56 110 TRP A O 1
ATOM 904 N N . THR A 1 111 ? -12.252 -4.192 7.066 1.00 97.56 111 THR A N 1
ATOM 905 C CA . THR A 1 111 ? -13.378 -4.496 7.951 1.00 97.56 111 THR A CA 1
ATOM 906 C C . THR A 1 111 ? -12.904 -4.487 9.399 1.00 97.56 111 THR A C 1
ATOM 908 O O . THR A 1 111 ? -11.741 -4.766 9.699 1.0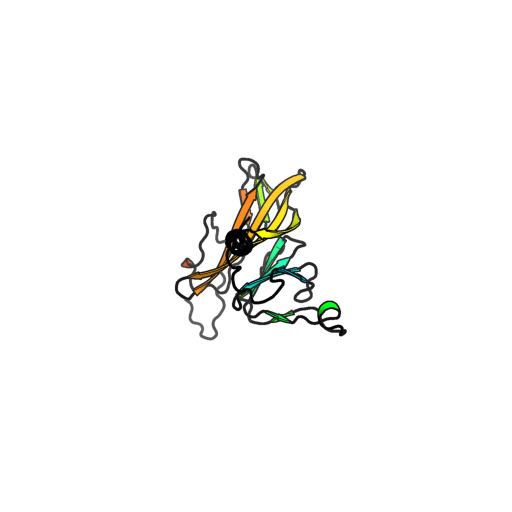0 97.56 111 THR A O 1
ATOM 911 N N . VAL A 1 112 ? -13.794 -4.095 10.307 1.00 97.69 112 VAL A N 1
ATOM 912 C CA . VAL A 1 112 ? -13.520 -4.056 11.745 1.00 97.69 112 VAL A CA 1
ATOM 913 C C . VAL A 1 112 ? -14.643 -4.780 12.464 1.00 97.69 112 VAL A C 1
ATOM 915 O O . VAL A 1 112 ? -15.814 -4.445 12.282 1.00 97.69 112 VAL A O 1
ATOM 918 N N . THR A 1 113 ? -14.288 -5.770 13.277 1.00 96.88 113 THR A N 1
ATOM 919 C CA . THR A 1 113 ? -15.233 -6.549 14.078 1.00 96.88 113 THR A CA 1
ATOM 920 C C . THR A 1 113 ? -15.012 -6.268 15.556 1.00 96.88 113 THR A C 1
ATOM 922 O O . THR A 1 113 ? -13.909 -6.421 16.073 1.00 96.88 113 THR A O 1
ATOM 925 N N . HIS A 1 114 ? -16.078 -5.878 16.252 1.00 93.50 114 HIS A N 1
ATOM 926 C CA . HIS A 1 114 ? -16.073 -5.639 17.693 1.00 93.50 114 HIS A CA 1
ATOM 927 C C . HIS A 1 114 ? -17.329 -6.260 18.309 1.00 93.50 114 HIS A C 1
ATOM 929 O O . HIS A 1 114 ? -18.444 -5.994 17.856 1.00 93.50 114 HIS A O 1
ATOM 935 N N . ASN A 1 115 ? -17.165 -7.112 19.326 1.00 89.31 115 ASN A N 1
ATOM 936 C CA . ASN A 1 115 ? -18.269 -7.818 19.996 1.00 89.31 115 ASN A CA 1
ATOM 937 C C . ASN A 1 115 ? -19.198 -8.575 19.022 1.00 89.31 115 ASN A C 1
ATOM 939 O O . ASN A 1 115 ? -20.421 -8.547 19.157 1.00 89.31 115 ASN A O 1
ATOM 943 N N . GLY A 1 116 ? -18.618 -9.215 17.999 1.00 90.75 116 GLY A N 1
ATOM 944 C CA . GLY A 1 116 ? -19.355 -9.972 16.979 1.00 90.75 116 GLY A CA 1
ATOM 945 C C . GLY A 1 116 ? -20.098 -9.121 15.943 1.00 90.75 116 GLY A C 1
ATOM 946 O O . GLY A 1 116 ? -20.752 -9.677 15.063 1.00 90.75 116 GLY A O 1
ATOM 947 N N . LYS A 1 117 ? -20.002 -7.787 16.011 1.00 94.06 117 LYS A N 1
ATOM 948 C CA . LYS A 1 117 ? -20.539 -6.879 14.996 1.00 94.06 117 LYS A CA 1
ATOM 949 C C . LYS A 1 117 ? -19.414 -6.414 14.077 1.00 94.06 117 LYS A C 1
ATOM 951 O O . LYS A 1 117 ? -18.465 -5.789 14.542 1.00 94.06 117 LYS A O 1
ATOM 956 N N . THR A 1 118 ? -19.554 -6.687 12.785 1.00 96.88 118 THR A N 1
ATOM 957 C CA . THR A 1 118 ? -18.623 -6.239 11.743 1.00 96.88 118 THR A CA 1
ATOM 958 C C . THR A 1 118 ? -19.141 -4.973 11.070 1.00 96.88 118 THR A C 1
ATOM 960 O O . THR A 1 118 ? -20.326 -4.874 10.746 1.00 96.88 118 THR A O 1
ATOM 963 N N . GLU A 1 119 ? -18.254 -4.015 10.829 1.00 96.69 119 GLU A N 1
ATOM 964 C CA . GLU A 1 119 ? -18.521 -2.840 10.005 1.00 96.69 119 GLU A CA 1
ATOM 965 C C . GLU A 1 119 ? -17.374 -2.557 9.025 1.00 96.69 119 GLU A C 1
ATOM 967 O O . GLU A 1 119 ? -16.240 -3.001 9.211 1.00 96.69 119 GLU A O 1
ATOM 972 N N . THR A 1 120 ? -17.682 -1.814 7.961 1.00 97.38 120 THR A N 1
ATOM 973 C CA . THR A 1 120 ? -16.705 -1.328 6.980 1.00 97.38 120 THR A CA 1
ATOM 974 C C . THR A 1 120 ? -16.340 0.113 7.342 1.00 97.38 120 THR A C 1
ATOM 976 O O . THR A 1 120 ? -17.131 1.022 7.065 1.00 97.38 120 THR A O 1
ATOM 979 N N . PRO A 1 121 ? -15.189 0.359 7.994 1.00 97.25 121 PRO A N 1
ATOM 980 C CA . PRO A 1 121 ? -14.800 1.703 8.393 1.00 97.25 121 PRO A CA 1
ATOM 981 C C . PRO A 1 121 ? -14.526 2.594 7.183 1.00 97.25 121 PRO A C 1
ATOM 983 O O . PRO A 1 121 ? -14.066 2.150 6.127 1.00 97.25 121 PRO A O 1
ATOM 986 N N . ARG A 1 122 ? -14.724 3.902 7.360 1.00 97.44 122 ARG A N 1
ATOM 987 C CA . ARG A 1 122 ? -14.266 4.881 6.374 1.00 97.44 122 ARG A CA 1
ATOM 988 C C . ARG A 1 122 ? -12.765 5.088 6.544 1.00 97.44 122 ARG A C 1
ATOM 990 O O . ARG A 1 122 ? -12.332 5.560 7.593 1.00 97.44 122 ARG A O 1
ATOM 997 N N . ALA A 1 123 ? -11.988 4.823 5.501 1.00 97.38 123 ALA A N 1
ATOM 998 C CA . ALA A 1 123 ? -10.574 5.166 5.490 1.00 97.38 123 ALA A CA 1
ATOM 999 C C . ALA A 1 123 ? -10.366 6.685 5.326 1.00 97.38 123 ALA A C 1
ATOM 1001 O O . ALA A 1 123 ? -11.060 7.353 4.557 1.00 97.38 123 ALA A O 1
ATOM 1002 N N . ASP A 1 124 ? -9.421 7.244 6.074 1.00 98.12 124 ASP A N 1
ATOM 1003 C CA . ASP A 1 124 ? -9.135 8.675 6.131 1.00 98.12 124 ASP A CA 1
ATOM 1004 C C . ASP A 1 124 ? -7.624 8.903 6.009 1.00 98.12 124 ASP A C 1
ATOM 1006 O O . ASP A 1 124 ? -6.889 8.816 6.994 1.00 98.12 124 ASP A O 1
ATOM 1010 N N . TYR A 1 125 ? -7.163 9.171 4.786 1.00 98.38 125 TYR A N 1
ATOM 1011 C CA . TYR A 1 125 ? -5.750 9.361 4.456 1.00 98.38 125 TYR A CA 1
ATOM 1012 C C . TYR A 1 125 ? -5.119 10.522 5.238 1.00 98.38 125 TYR A C 1
ATOM 1014 O O . TYR A 1 125 ? -5.621 11.649 5.230 1.00 98.38 125 TYR A O 1
ATOM 1022 N N . LYS A 1 126 ? -3.978 10.260 5.885 1.00 98.44 126 LYS A N 1
ATOM 1023 C CA . LYS A 1 126 ? -3.232 11.220 6.721 1.00 98.44 126 LYS A CA 1
ATOM 1024 C C . LYS A 1 126 ? -1.886 11.638 6.151 1.00 98.44 126 LYS A C 1
ATOM 1026 O O . LYS A 1 126 ? -1.246 12.520 6.717 1.00 98.44 126 LYS A O 1
ATOM 1031 N N . GLY A 1 127 ? -1.479 11.070 5.023 1.00 98.12 127 GLY A N 1
ATOM 1032 C CA . GLY A 1 127 ? -0.220 11.401 4.372 1.00 98.12 127 GLY A CA 1
ATOM 1033 C C . GLY A 1 127 ? 0.663 10.182 4.175 1.00 98.12 127 GLY A C 1
ATOM 1034 O O . GLY A 1 127 ? 0.254 9.044 4.396 1.00 98.12 127 GLY A O 1
ATOM 1035 N N . HIS A 1 128 ? 1.896 10.458 3.782 1.00 98.12 128 HIS A N 1
ATOM 1036 C CA . HIS A 1 128 ? 2.991 9.504 3.806 1.00 98.12 128 HIS A CA 1
ATOM 1037 C C . HIS A 1 128 ? 4.182 10.139 4.520 1.00 98.12 128 HIS A C 1
ATOM 1039 O O . HIS A 1 128 ? 4.246 11.365 4.658 1.00 98.12 128 HIS A O 1
ATOM 1045 N N . ARG A 1 129 ? 5.123 9.315 4.972 1.00 97.19 129 ARG A N 1
ATOM 1046 C CA . ARG A 1 129 ? 6.381 9.782 5.561 1.00 97.19 129 ARG A CA 1
ATOM 1047 C C . ARG A 1 129 ? 7.537 8.893 5.140 1.00 97.19 129 ARG A C 1
ATOM 1049 O O . ARG A 1 129 ? 7.348 7.691 4.999 1.00 97.19 129 ARG A O 1
ATOM 1056 N N . TYR A 1 130 ? 8.721 9.484 5.017 1.00 96.06 130 TYR A N 1
ATOM 1057 C CA . TYR A 1 130 ? 9.971 8.733 4.971 1.00 96.06 130 TYR A CA 1
ATOM 1058 C C . TYR A 1 130 ? 10.408 8.383 6.393 1.00 96.06 130 TYR A C 1
ATOM 1060 O O . TYR A 1 130 ? 10.361 9.226 7.295 1.00 96.06 130 TYR A O 1
ATOM 1068 N N . THR A 1 131 ? 10.820 7.141 6.603 1.00 93.75 131 THR A N 1
ATOM 1069 C CA . THR A 1 131 ? 11.334 6.654 7.881 1.00 93.75 131 THR A CA 1
ATOM 1070 C C . THR A 1 131 ? 12.855 6.825 7.939 1.00 93.75 131 THR A C 1
ATOM 1072 O O . THR A 1 131 ? 13.534 6.959 6.920 1.00 93.75 131 THR A O 1
ATOM 1075 N N . ARG A 1 132 ? 13.424 6.847 9.152 1.00 90.19 132 ARG A N 1
ATOM 1076 C CA . ARG A 1 132 ? 14.870 7.085 9.353 1.00 90.19 132 ARG A CA 1
ATOM 1077 C C . ARG A 1 132 ? 15.758 6.001 8.735 1.00 90.19 132 ARG A C 1
ATOM 1079 O O . ARG A 1 132 ? 16.918 6.256 8.441 1.00 90.19 132 ARG A O 1
ATOM 1086 N N . ASP A 1 133 ? 15.218 4.802 8.568 1.00 88.44 133 ASP A N 1
ATOM 1087 C CA . ASP A 1 133 ? 15.875 3.642 7.974 1.00 88.44 133 ASP A CA 1
ATOM 1088 C C . ASP A 1 133 ? 15.774 3.594 6.437 1.00 88.44 133 ASP A C 1
ATOM 1090 O O . ASP A 1 133 ? 16.292 2.655 5.844 1.00 88.44 133 ASP A O 1
ATOM 1094 N N . GLY A 1 134 ? 15.199 4.618 5.788 1.00 90.12 134 GLY A N 1
ATOM 1095 C CA . GLY A 1 134 ? 15.199 4.759 4.323 1.00 90.12 134 GLY A CA 1
ATOM 1096 C C . GLY A 1 134 ? 13.974 4.169 3.616 1.00 90.12 134 GLY A C 1
ATOM 1097 O O . GLY A 1 134 ? 13.987 3.990 2.396 1.00 90.12 134 GLY A O 1
ATOM 1098 N N . HIS A 1 135 ? 12.913 3.880 4.366 1.00 95.50 135 HIS A N 1
ATOM 1099 C CA . HIS A 1 135 ? 11.647 3.370 3.844 1.00 95.50 135 HIS A CA 1
ATOM 1100 C C . HIS A 1 135 ? 10.583 4.469 3.849 1.00 95.50 135 HIS A C 1
ATOM 1102 O O . HIS A 1 135 ? 10.852 5.623 4.199 1.00 95.50 135 HIS A O 1
ATOM 1108 N N . ALA A 1 136 ? 9.369 4.126 3.434 1.00 97.19 136 ALA A N 1
ATOM 1109 C CA . ALA A 1 136 ? 8.236 5.028 3.487 1.00 97.19 136 ALA A CA 1
ATOM 1110 C C . ALA A 1 136 ? 6.988 4.295 3.957 1.00 97.19 136 ALA A C 1
ATOM 1112 O O . ALA A 1 136 ? 6.822 3.099 3.736 1.00 97.19 136 ALA A O 1
ATOM 1113 N N . GLU A 1 137 ? 6.109 5.050 4.597 1.00 98.44 137 GLU A N 1
ATOM 1114 C CA . GLU A 1 137 ? 4.834 4.560 5.098 1.00 98.44 137 GLU A CA 1
ATOM 1115 C C . GLU A 1 137 ? 3.704 5.410 4.543 1.00 98.44 137 GLU A C 1
ATOM 1117 O O . GLU A 1 137 ? 3.807 6.641 4.512 1.00 98.44 137 GLU A O 1
ATOM 1122 N N . ILE A 1 138 ? 2.608 4.761 4.163 1.00 98.50 138 ILE A N 1
ATOM 1123 C CA . ILE A 1 138 ? 1.310 5.405 3.997 1.00 98.50 138 ILE A CA 1
ATOM 1124 C C . ILE A 1 138 ? 0.571 5.369 5.339 1.00 98.50 138 ILE A C 1
ATOM 1126 O O . ILE A 1 138 ? 0.515 4.340 6.008 1.00 98.50 138 ILE A O 1
ATOM 1130 N N . MET A 1 139 ? 0.018 6.509 5.752 1.00 98.69 139 MET A N 1
ATOM 1131 C CA . MET A 1 139 ? -0.661 6.663 7.038 1.00 98.69 139 MET A CA 1
ATOM 1132 C C . MET A 1 139 ? -2.129 7.005 6.810 1.00 98.69 139 MET A C 1
ATOM 1134 O O . MET A 1 139 ? -2.448 7.933 6.058 1.00 98.69 139 MET A O 1
ATOM 1138 N N . TYR A 1 140 ? -3.029 6.309 7.493 1.00 98.69 140 TYR A N 1
ATOM 1139 C CA . TYR A 1 140 ? -4.464 6.578 7.439 1.00 98.69 140 TYR A CA 1
ATOM 1140 C C . TYR A 1 140 ? -5.166 6.142 8.722 1.00 98.69 140 TYR A C 1
ATOM 1142 O O . TYR A 1 140 ? -4.657 5.319 9.477 1.00 98.69 140 TYR A O 1
ATOM 1150 N N . ASP A 1 141 ? -6.341 6.713 8.978 1.00 98.69 141 ASP A N 1
ATOM 1151 C CA . ASP A 1 141 ? -7.222 6.234 10.042 1.00 98.69 141 ASP A CA 1
ATOM 1152 C C . ASP A 1 141 ? -8.364 5.412 9.436 1.00 98.69 141 ASP A C 1
ATOM 1154 O O . ASP A 1 141 ? -8.981 5.831 8.455 1.00 98.69 141 ASP A O 1
ATOM 1158 N N . LEU A 1 142 ? -8.699 4.290 10.063 1.00 98.50 142 LEU A N 1
ATOM 1159 C CA . LEU A 1 142 ? -9.991 3.631 9.917 1.00 98.50 142 LEU A CA 1
ATOM 1160 C C . LEU A 1 142 ? -10.955 4.294 10.904 1.00 98.50 142 LEU A C 1
ATOM 1162 O O . LEU A 1 142 ? -10.772 4.203 12.119 1.00 98.50 142 LEU A O 1
ATOM 1166 N N . VAL A 1 143 ? -11.943 5.016 10.378 1.00 97.81 143 VAL A N 1
ATOM 1167 C CA . VAL A 1 143 ? -12.936 5.741 11.176 1.00 97.81 143 VAL A CA 1
ATOM 1168 C C . VAL A 1 143 ? -14.193 4.888 11.306 1.00 97.81 143 VAL A C 1
ATOM 1170 O O . VAL A 1 143 ? -14.869 4.627 10.305 1.00 97.81 143 VAL A O 1
ATOM 1173 N N . LEU A 1 144 ? -14.475 4.467 12.538 1.00 96.12 144 LEU A N 1
ATOM 1174 C CA . LEU A 1 144 ? -15.629 3.654 12.919 1.00 96.12 144 LEU A CA 1
ATOM 1175 C C . LEU A 1 144 ? -16.917 4.486 12.948 1.00 96.12 144 LEU A C 1
ATOM 1177 O O . LEU A 1 144 ? -16.882 5.723 12.920 1.00 96.12 144 LEU A O 1
ATOM 1181 N N . SER A 1 145 ? -18.070 3.817 13.013 1.00 95.00 145 SER A N 1
ATOM 1182 C CA . SER A 1 145 ? -19.375 4.500 13.003 1.00 95.00 145 SER A CA 1
ATOM 1183 C C . SER A 1 145 ? -19.635 5.362 14.244 1.00 95.00 145 SER A C 1
ATOM 1185 O O . SER A 1 145 ? -20.367 6.349 14.162 1.00 95.00 145 SER A O 1
ATOM 1187 N N . ASP A 1 146 ? -19.000 5.040 15.371 1.00 93.56 146 ASP A N 1
ATOM 1188 C CA . ASP A 1 146 ? -19.037 5.813 16.618 1.00 93.56 146 ASP A CA 1
ATOM 1189 C C . ASP A 1 146 ? -18.020 6.974 16.653 1.00 93.56 146 ASP A C 1
ATOM 1191 O O . ASP A 1 146 ? -17.993 7.756 17.604 1.00 93.56 146 ASP A O 1
ATOM 1195 N N . GLY A 1 147 ? -17.204 7.117 15.604 1.00 95.06 147 GLY A N 1
ATOM 1196 C CA . GLY A 1 147 ? -16.157 8.128 15.495 1.00 95.06 147 GLY A CA 1
ATOM 1197 C C . GLY A 1 147 ? -14.798 7.711 16.065 1.00 95.06 147 GLY A C 1
ATOM 1198 O O . GLY A 1 147 ? -13.846 8.488 15.926 1.00 95.06 147 GLY A O 1
ATOM 1199 N N . GLN A 1 148 ? -14.672 6.512 16.648 1.00 95.62 148 GLN A N 1
ATOM 1200 C CA . GLN A 1 148 ? -13.386 5.936 17.043 1.00 95.62 148 GLN A CA 1
ATOM 1201 C C . GLN A 1 148 ? -12.457 5.839 15.827 1.00 95.62 148 GLN A C 1
ATOM 1203 O O . GLN A 1 148 ? -12.883 5.581 14.698 1.00 95.62 148 GLN A O 1
ATOM 1208 N N . ARG A 1 149 ? -11.160 6.066 16.058 1.00 97.88 149 ARG A N 1
ATOM 1209 C CA . ARG A 1 149 ? -10.130 6.051 15.016 1.00 97.88 149 ARG A CA 1
ATOM 1210 C C . ARG A 1 149 ? -9.075 5.010 15.337 1.00 97.88 149 ARG A C 1
ATOM 1212 O O . ARG A 1 149 ? -8.406 5.116 16.361 1.00 97.88 149 ARG A O 1
ATOM 1219 N N . ILE A 1 150 ? -8.903 4.060 14.429 1.00 98.44 150 ILE A N 1
ATOM 1220 C CA . ILE A 1 150 ? -7.806 3.093 14.459 1.00 98.44 150 ILE A CA 1
ATOM 1221 C C . ILE A 1 150 ? -6.772 3.563 13.439 1.00 98.44 150 ILE A C 1
ATOM 1223 O O . ILE A 1 150 ? -7.091 3.715 12.261 1.00 98.44 150 ILE A O 1
ATOM 1227 N N . ARG A 1 151 ? -5.548 3.847 13.878 1.00 98.56 151 ARG A N 1
ATOM 1228 C CA . ARG A 1 151 ? -4.471 4.311 12.998 1.00 98.56 151 ARG A CA 1
ATOM 1229 C C . ARG A 1 151 ? -3.799 3.106 12.353 1.00 98.56 151 ARG A C 1
ATOM 1231 O O . ARG A 1 151 ? -3.430 2.162 13.044 1.00 98.56 151 ARG A O 1
ATOM 1238 N N . VAL A 1 152 ? -3.606 3.186 11.043 1.00 98.69 152 VAL A N 1
ATOM 1239 C CA . VAL A 1 152 ? -2.823 2.242 10.250 1.00 98.69 152 VAL A CA 1
ATOM 1240 C C . VAL A 1 152 ? -1.635 2.986 9.651 1.00 98.69 152 VAL A C 1
ATOM 1242 O O . VAL A 1 152 ? -1.808 3.986 8.947 1.00 98.69 152 VAL A O 1
ATOM 1245 N N . ASN A 1 153 ? -0.431 2.500 9.940 1.00 98.56 153 ASN A N 1
ATOM 1246 C CA . ASN A 1 153 ? 0.776 2.855 9.202 1.00 98.56 153 ASN A CA 1
ATOM 1247 C C . ASN A 1 153 ? 1.186 1.620 8.403 1.00 98.56 153 ASN A C 1
ATOM 1249 O O . ASN A 1 153 ? 1.514 0.587 8.985 1.00 98.56 153 ASN A O 1
ATOM 1253 N N . GLU A 1 154 ? 1.127 1.711 7.082 1.00 98.56 154 GLU A N 1
ATOM 1254 C CA . GLU A 1 154 ? 1.481 0.614 6.190 1.00 98.56 154 GLU A CA 1
ATOM 1255 C C . GLU A 1 154 ? 2.782 0.944 5.461 1.00 98.56 154 GLU A C 1
ATOM 1257 O O . GLU A 1 154 ? 2.902 1.994 4.827 1.00 98.56 154 GLU A O 1
ATOM 1262 N N . ARG A 1 155 ? 3.746 0.029 5.541 1.00 98.44 155 ARG A N 1
ATOM 1263 C CA . ARG A 1 155 ? 5.034 0.093 4.854 1.00 98.44 155 ARG A CA 1
ATOM 1264 C C . ARG A 1 155 ? 5.051 -0.927 3.712 1.00 98.44 155 ARG A C 1
ATOM 1266 O O . ARG A 1 155 ? 5.187 -2.117 3.996 1.00 98.44 155 ARG A O 1
ATOM 1273 N N . PRO A 1 156 ? 4.914 -0.491 2.451 1.00 98.06 156 PRO A N 1
ATOM 1274 C CA . PRO A 1 156 ? 5.182 -1.336 1.295 1.00 98.06 156 PRO A CA 1
ATOM 1275 C C . PRO A 1 156 ? 6.688 -1.413 1.014 1.00 98.06 156 PRO A C 1
ATOM 1277 O O . PRO A 1 156 ? 7.377 -0.395 1.091 1.00 98.06 156 PRO A O 1
ATOM 1280 N N . GLU A 1 157 ? 7.202 -2.590 0.663 1.00 97.56 157 GLU A N 1
ATOM 1281 C CA . GLU A 1 157 ? 8.611 -2.754 0.304 1.00 97.56 157 GLU A CA 1
ATOM 1282 C C . GLU A 1 157 ? 8.845 -3.865 -0.728 1.00 97.56 157 GLU A C 1
ATOM 1284 O O . GLU A 1 157 ? 8.139 -4.876 -0.755 1.00 97.56 157 GLU A O 1
ATOM 1289 N N . TYR A 1 158 ? 9.852 -3.662 -1.582 1.00 96.25 158 TYR A N 1
ATOM 1290 C CA . TYR A 1 158 ? 10.375 -4.715 -2.447 1.00 96.25 158 TYR A CA 1
ATOM 1291 C C . TYR A 1 158 ? 11.266 -5.651 -1.635 1.00 96.25 158 TYR A C 1
ATOM 1293 O O . TYR A 1 158 ? 12.147 -5.213 -0.892 1.00 96.25 158 TYR A O 1
ATOM 1301 N N . VAL A 1 159 ? 11.059 -6.952 -1.804 1.00 94.81 159 VAL A N 1
ATOM 1302 C CA . VAL A 1 159 ? 11.917 -7.976 -1.213 1.00 94.81 159 VAL A CA 1
ATOM 1303 C C . VAL A 1 159 ? 12.336 -8.970 -2.280 1.00 94.81 159 VAL A C 1
ATOM 1305 O O . VAL A 1 159 ? 11.587 -9.260 -3.208 1.00 94.81 159 VAL A O 1
ATOM 1308 N N . GLU A 1 160 ? 13.528 -9.531 -2.129 1.00 92.62 160 GLU A N 1
ATOM 1309 C CA . GLU A 1 160 ? 13.984 -10.643 -2.953 1.00 92.62 160 GLU A CA 1
ATOM 1310 C C . GLU A 1 160 ? 14.454 -11.772 -2.039 1.00 92.62 160 GLU A C 1
ATOM 1312 O O . GLU A 1 160 ? 15.299 -11.567 -1.164 1.00 92.62 160 GLU A O 1
ATOM 1317 N N . ARG A 1 161 ? 13.883 -12.965 -2.218 1.00 88.75 161 ARG A N 1
ATOM 1318 C CA . ARG A 1 161 ? 14.222 -14.172 -1.451 1.00 88.75 161 ARG A CA 1
ATOM 1319 C C . ARG A 1 161 ? 14.386 -15.327 -2.425 1.00 88.75 161 ARG A C 1
ATOM 1321 O O . ARG A 1 161 ? 13.534 -15.524 -3.280 1.00 88.75 161 ARG A O 1
ATOM 1328 N N . ASP A 1 162 ? 15.500 -16.049 -2.354 1.00 88.25 162 ASP A N 1
ATOM 1329 C CA . ASP A 1 162 ? 15.784 -17.193 -3.237 1.00 88.25 162 ASP A CA 1
ATOM 1330 C C . ASP A 1 162 ? 15.582 -16.900 -4.739 1.00 88.25 162 ASP A C 1
ATOM 1332 O O . ASP A 1 162 ? 15.098 -17.737 -5.501 1.00 88.25 162 ASP A O 1
ATOM 1336 N N . ARG A 1 163 ? 15.986 -15.693 -5.175 1.00 87.81 163 ARG A N 1
ATOM 1337 C CA . ARG A 1 163 ? 15.824 -15.164 -6.548 1.00 87.81 163 ARG A CA 1
ATOM 1338 C C . ARG A 1 163 ? 14.368 -14.952 -6.981 1.00 87.81 163 ARG A C 1
ATOM 1340 O O . ARG A 1 163 ? 14.106 -14.760 -8.168 1.00 87.81 163 ARG A O 1
ATOM 1347 N N . GLN A 1 164 ? 13.428 -14.999 -6.043 1.00 89.75 164 GLN A N 1
ATOM 1348 C CA . GLN A 1 164 ? 12.038 -14.630 -6.254 1.00 89.75 164 GLN A CA 1
ATOM 1349 C C . GLN A 1 164 ? 11.819 -13.201 -5.784 1.00 89.75 164 GLN A C 1
ATOM 1351 O O . GLN A 1 164 ? 12.154 -12.833 -4.656 1.00 89.75 164 GLN A O 1
ATOM 1356 N N . ARG A 1 165 ? 11.240 -12.410 -6.679 1.00 92.44 165 ARG A N 1
ATOM 1357 C CA . ARG A 1 165 ? 10.810 -11.046 -6.406 1.00 92.44 165 ARG A CA 1
ATOM 1358 C C . ARG A 1 165 ? 9.510 -11.093 -5.620 1.00 92.44 165 ARG A C 1
ATOM 1360 O O . ARG A 1 165 ? 8.603 -11.839 -5.978 1.00 92.44 165 ARG A O 1
ATOM 1367 N N . GLY A 1 166 ? 9.423 -10.295 -4.571 1.00 94.19 166 GLY A N 1
ATOM 1368 C CA . GLY A 1 166 ? 8.293 -10.274 -3.662 1.00 94.19 166 GLY A CA 1
ATOM 1369 C C . GLY A 1 166 ? 7.873 -8.860 -3.308 1.00 94.19 166 GLY A C 1
ATOM 1370 O O . GLY A 1 166 ? 8.620 -7.890 -3.460 1.00 94.19 166 GLY A O 1
ATOM 1371 N N . PHE A 1 167 ? 6.646 -8.769 -2.814 1.00 96.12 167 PHE A N 1
ATOM 1372 C CA . PHE A 1 167 ? 6.068 -7.540 -2.310 1.00 96.12 167 PHE A CA 1
ATOM 1373 C C . PHE A 1 167 ? 5.686 -7.737 -0.845 1.00 96.12 167 PHE A C 1
ATOM 1375 O O . PHE A 1 167 ? 4.768 -8.493 -0.530 1.00 96.12 167 PHE A O 1
ATOM 1382 N N . GLU A 1 168 ? 6.405 -7.057 0.043 1.00 97.06 168 GLU A N 1
ATOM 1383 C CA . GLU A 1 168 ? 6.164 -7.093 1.481 1.00 97.06 168 GLU A CA 1
ATOM 1384 C C . GLU A 1 168 ? 5.333 -5.878 1.905 1.00 97.06 168 GLU A C 1
ATOM 1386 O O . GLU A 1 168 ? 5.551 -4.753 1.448 1.00 97.06 168 GLU A O 1
ATOM 1391 N N . ARG A 1 169 ? 4.360 -6.106 2.789 1.00 97.75 169 ARG A N 1
ATOM 1392 C CA . ARG A 1 169 ? 3.533 -5.056 3.387 1.00 97.75 169 ARG A CA 1
ATOM 1393 C C . ARG A 1 169 ? 3.517 -5.254 4.892 1.00 97.75 169 ARG A C 1
ATOM 1395 O O . ARG A 1 169 ? 2.953 -6.231 5.376 1.00 97.75 169 ARG A O 1
ATOM 1402 N N . THR A 1 170 ? 4.087 -4.306 5.623 1.00 98.31 170 THR A N 1
ATOM 1403 C CA . THR A 1 170 ? 4.083 -4.323 7.090 1.00 98.31 170 THR A CA 1
ATOM 1404 C C . THR A 1 170 ? 3.063 -3.326 7.608 1.00 98.31 170 THR A C 1
ATOM 1406 O O . THR A 1 170 ? 3.109 -2.149 7.251 1.00 98.31 170 THR A O 1
ATOM 1409 N N . PHE A 1 171 ? 2.156 -3.779 8.471 1.00 98.31 171 PHE A N 1
ATOM 1410 C CA . PHE A 1 171 ? 1.099 -2.950 9.044 1.00 98.31 171 PHE A CA 1
ATOM 1411 C C 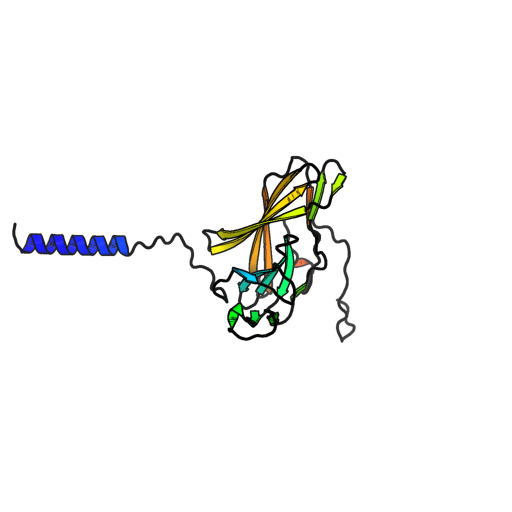. PHE A 1 171 ? 1.354 -2.719 10.527 1.00 98.31 171 PHE A C 1
ATOM 1413 O O . PHE A 1 171 ? 1.443 -3.659 11.310 1.00 98.31 171 PHE A O 1
ATOM 1420 N N . THR A 1 172 ? 1.422 -1.455 10.927 1.00 98.00 172 THR A N 1
ATOM 1421 C CA . THR A 1 172 ? 1.362 -1.065 12.337 1.00 98.00 172 THR A CA 1
ATOM 1422 C C . THR A 1 172 ? -0.027 -0.532 12.634 1.00 98.00 172 THR A C 1
ATOM 1424 O O . THR A 1 172 ? -0.454 0.459 12.037 1.00 98.00 172 THR A O 1
ATOM 1427 N N . ILE A 1 173 ? -0.718 -1.194 13.558 1.00 97.50 173 ILE A N 1
ATOM 1428 C CA . ILE A 1 173 ? -2.046 -0.805 14.021 1.00 97.50 173 ILE A CA 1
ATOM 1429 C C . ILE A 1 173 ? -1.916 -0.136 15.387 1.00 97.50 173 ILE A C 1
ATOM 1431 O O . ILE A 1 173 ? -1.352 -0.705 16.319 1.00 97.50 173 ILE A O 1
ATOM 1435 N N . GLU A 1 174 ? -2.455 1.072 15.516 1.00 98.00 174 GLU A N 1
ATOM 1436 C CA . GLU A 1 174 ? -2.454 1.843 16.758 1.00 98.00 174 GLU A CA 1
ATOM 1437 C C . GLU A 1 174 ?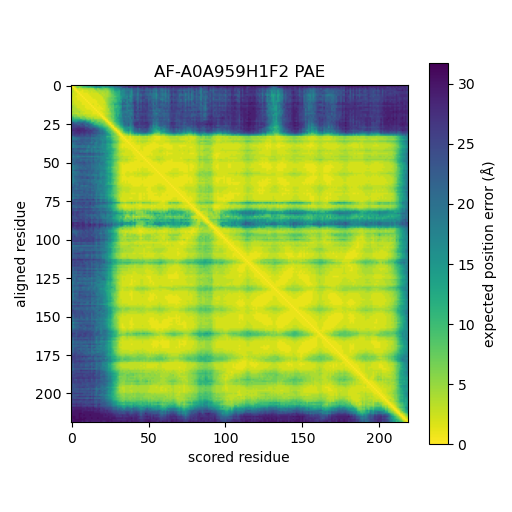 -3.884 2.255 17.123 1.00 98.00 174 GLU A C 1
ATOM 1439 O O . GLU A 1 174 ? -4.730 2.490 16.256 1.00 98.00 174 GLU A O 1
ATOM 1444 N N . ASN A 1 175 ? -4.156 2.398 18.422 1.00 96.19 175 ASN A N 1
ATOM 1445 C CA . ASN A 1 175 ? -5.464 2.804 18.954 1.00 96.19 175 ASN A CA 1
ATOM 1446 C C . ASN A 1 175 ? -6.631 1.873 18.565 1.00 96.19 175 ASN A C 1
ATOM 1448 O O . ASN A 1 175 ? -7.788 2.302 18.551 1.00 96.19 175 ASN A O 1
ATOM 1452 N N . ALA A 1 176 ? -6.341 0.601 18.269 1.00 94.56 176 ALA A N 1
ATOM 1453 C CA . ALA A 1 176 ? -7.361 -0.436 18.198 1.00 94.56 176 ALA A CA 1
ATOM 1454 C C . ALA A 1 176 ? -7.906 -0.702 19.615 1.00 94.56 176 ALA A C 1
ATOM 1456 O O . ALA A 1 176 ? -7.109 -0.961 20.522 1.00 94.56 176 ALA A O 1
ATOM 1457 N N . PRO A 1 177 ? -9.230 -0.609 19.839 1.00 90.81 177 PRO A N 1
ATOM 1458 C CA . PRO A 1 177 ? -9.819 -0.969 21.122 1.00 90.81 177 PRO A CA 1
ATOM 1459 C C . PRO A 1 177 ? -9.566 -2.443 21.468 1.00 90.81 177 PRO A C 1
ATOM 1461 O O . PRO A 1 177 ? -9.377 -3.283 20.588 1.00 90.81 177 PRO A O 1
ATOM 1464 N N . GLU A 1 178 ? -9.576 -2.764 22.760 1.00 91.38 178 GLU A N 1
ATOM 1465 C CA . GLU A 1 178 ? -9.423 -4.145 23.217 1.00 91.38 178 GLU A CA 1
ATOM 1466 C C . GLU A 1 178 ? -10.539 -5.038 22.650 1.00 91.38 178 GLU A C 1
ATOM 1468 O O . GLU A 1 178 ? -11.701 -4.638 22.592 1.00 91.38 178 GLU A O 1
ATOM 1473 N N . GLY A 1 179 ? -10.183 -6.249 22.212 1.00 91.19 179 GLY A N 1
ATOM 1474 C CA . GLY A 1 179 ? -11.138 -7.201 21.638 1.00 91.19 179 GLY A CA 1
ATOM 1475 C C . GLY A 1 179 ? -11.629 -6.855 20.227 1.00 91.19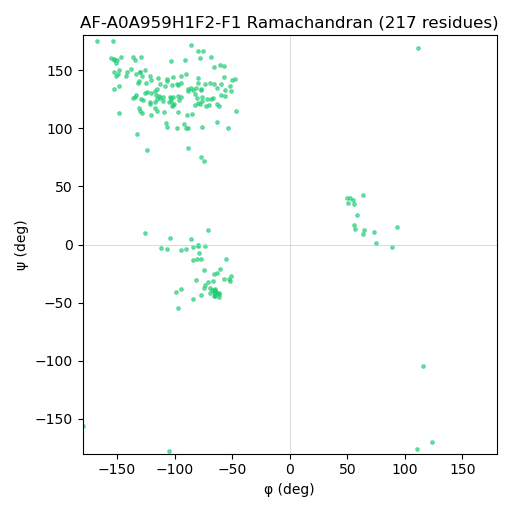 179 GLY A C 1
ATOM 1476 O O . GLY A 1 179 ? -12.577 -7.481 19.752 1.00 91.19 179 GLY A O 1
ATOM 1477 N N . VAL A 1 180 ? -11.011 -5.876 19.556 1.00 94.69 180 VAL A N 1
ATOM 1478 C CA . VAL A 1 180 ? -11.290 -5.552 18.153 1.00 94.69 180 VAL A CA 1
ATOM 1479 C C . VAL A 1 180 ? -10.421 -6.382 17.217 1.00 94.69 180 VAL A C 1
ATOM 1481 O O . VAL A 1 180 ? -9.206 -6.464 17.379 1.00 94.69 180 VAL A O 1
ATOM 1484 N N . GLU A 1 181 ? -11.052 -6.937 16.189 1.00 96.44 181 GLU A N 1
ATOM 1485 C CA . GLU A 1 181 ? -10.390 -7.582 15.062 1.00 96.44 181 GLU A CA 1
ATOM 1486 C C . GLU A 1 181 ? -10.416 -6.641 13.854 1.00 96.44 181 GLU A C 1
ATOM 1488 O O . GLU A 1 181 ? -11.481 -6.198 13.418 1.00 96.44 181 GLU A O 1
ATOM 1493 N N . VAL A 1 182 ? -9.239 -6.325 13.313 1.00 97.44 182 VAL A N 1
ATOM 1494 C CA . VAL A 1 182 ? -9.081 -5.542 12.081 1.00 97.44 182 VAL A CA 1
ATOM 1495 C C . VAL A 1 182 ? -8.688 -6.502 10.967 1.00 97.44 182 VAL A C 1
ATOM 1497 O O . VAL A 1 182 ? -7.682 -7.196 11.079 1.00 97.44 182 VAL A O 1
ATOM 1500 N N . SER A 1 183 ? -9.480 -6.547 9.900 1.00 97.06 183 SER A N 1
ATOM 1501 C CA . SER A 1 183 ? -9.306 -7.477 8.784 1.00 97.06 183 SER A CA 1
ATOM 1502 C C . SER A 1 183 ? -9.108 -6.732 7.467 1.00 97.06 183 SER A C 1
ATOM 1504 O O . SER A 1 183 ? -9.738 -5.702 7.213 1.00 97.06 183 SER A O 1
ATOM 1506 N N . LEU A 1 184 ? -8.226 -7.269 6.621 1.00 96.44 184 LEU A N 1
ATOM 1507 C CA . LEU A 1 184 ? -7.932 -6.763 5.283 1.00 96.44 184 LEU A CA 1
ATOM 1508 C C . LEU A 1 184 ? -8.353 -7.799 4.238 1.00 96.44 184 LEU A C 1
ATOM 1510 O O . LEU A 1 184 ? -7.750 -8.863 4.128 1.00 96.44 184 LEU A O 1
ATOM 1514 N N . HIS A 1 185 ? -9.345 -7.458 3.426 1.00 95.19 185 HIS A N 1
ATOM 1515 C CA . HIS A 1 185 ? -9.741 -8.238 2.262 1.00 95.19 185 HIS A CA 1
ATOM 1516 C C . HIS A 1 185 ? -8.817 -7.904 1.090 1.00 95.19 185 HIS A C 1
ATOM 1518 O O . HIS A 1 185 ? -8.729 -6.757 0.653 1.00 95.19 185 HIS A O 1
ATOM 1524 N N . THR A 1 186 ? -8.121 -8.908 0.569 1.00 92.38 186 THR A N 1
ATOM 1525 C CA . THR A 1 186 ? -7.221 -8.750 -0.573 1.00 92.38 186 THR A CA 1
ATOM 1526 C C . THR A 1 186 ? -7.323 -9.966 -1.476 1.00 92.38 186 THR A C 1
ATOM 1528 O O . THR A 1 186 ? -7.496 -11.087 -1.003 1.00 92.38 186 THR A O 1
ATOM 1531 N N . ASN A 1 187 ? -7.206 -9.757 -2.785 1.00 92.56 187 ASN A N 1
ATOM 1532 C CA . ASN A 1 187 ? -6.806 -10.836 -3.678 1.00 92.56 187 ASN A CA 1
ATOM 1533 C C . ASN A 1 187 ? -5.284 -11.015 -3.605 1.00 92.56 187 ASN A C 1
ATOM 1535 O O . ASN A 1 187 ? -4.561 -10.174 -3.066 1.00 92.56 187 ASN A O 1
ATOM 1539 N N . VAL A 1 188 ? -4.807 -12.128 -4.145 1.00 90.25 188 VAL A N 1
ATOM 1540 C CA . VAL A 1 188 ? -3.390 -12.400 -4.371 1.00 90.25 188 VAL A CA 1
ATOM 1541 C C . VAL A 1 188 ? -3.270 -12.904 -5.806 1.00 90.25 188 VAL A C 1
ATOM 1543 O O . VAL A 1 188 ? -4.143 -13.628 -6.278 1.00 90.25 188 VAL A O 1
ATOM 1546 N N . ALA A 1 189 ? -2.242 -12.461 -6.524 1.00 89.50 189 ALA A N 1
ATOM 1547 C CA . ALA A 1 189 ? -2.040 -12.775 -7.934 1.00 89.50 189 ALA A CA 1
ATOM 1548 C C . ALA A 1 189 ? -0.544 -12.881 -8.245 1.00 89.50 189 ALA A C 1
ATOM 1550 O O . ALA A 1 189 ? 0.284 -12.386 -7.481 1.00 89.50 189 ALA A O 1
ATOM 1551 N N . SER A 1 190 ? -0.214 -13.525 -9.368 1.00 88.69 190 SER A N 1
ATOM 1552 C CA . SER A 1 190 ? 1.168 -13.741 -9.830 1.00 88.69 190 SER A CA 1
ATOM 1553 C C . SER A 1 190 ? 2.066 -14.450 -8.808 1.00 88.69 190 SER A C 1
ATOM 1555 O O . SER A 1 190 ? 3.261 -14.180 -8.721 1.00 88.69 190 SER A O 1
ATOM 1557 N N . ILE A 1 191 ? 1.483 -15.374 -8.040 1.00 87.31 191 ILE A N 1
ATOM 1558 C CA . ILE A 1 191 ? 2.198 -16.215 -7.081 1.00 87.31 191 ILE A CA 1
ATOM 1559 C C . ILE A 1 191 ? 2.400 -17.602 -7.683 1.00 87.31 191 ILE A C 1
ATOM 1561 O O . ILE A 1 191 ? 1.442 -18.231 -8.124 1.00 87.31 191 ILE A O 1
ATOM 1565 N N . ALA A 1 192 ? 3.650 -18.066 -7.694 1.00 85.75 192 ALA A N 1
ATOM 1566 C CA . ALA A 1 192 ? 4.016 -19.363 -8.259 1.00 85.75 192 ALA A CA 1
ATOM 1567 C C . ALA A 1 192 ? 3.478 -20.551 -7.441 1.00 85.75 192 ALA A C 1
ATOM 1569 O O . ALA A 1 192 ? 3.083 -21.556 -8.021 1.00 85.75 192 ALA A O 1
ATOM 1570 N N . ASP A 1 193 ? 3.462 -20.433 -6.111 1.00 85.62 193 ASP A N 1
ATOM 1571 C CA . ASP A 1 193 ? 2.995 -21.470 -5.189 1.00 85.62 193 ASP A CA 1
ATOM 1572 C C . ASP A 1 193 ? 2.376 -20.812 -3.938 1.00 85.62 193 ASP A C 1
ATOM 1574 O O . ASP A 1 193 ? 2.963 -19.855 -3.420 1.00 85.62 193 ASP A O 1
ATOM 1578 N N . PRO A 1 194 ? 1.221 -21.285 -3.427 1.00 86.50 194 PRO A N 1
ATOM 1579 C CA . PRO A 1 194 ? 0.613 -20.771 -2.198 1.00 86.50 194 PRO A CA 1
ATOM 1580 C C . PRO A 1 194 ? 1.550 -20.689 -0.985 1.00 86.50 194 PRO A C 1
ATOM 1582 O O . PRO A 1 194 ? 1.338 -19.830 -0.132 1.00 86.50 194 PRO A O 1
ATOM 1585 N N . VAL A 1 195 ? 2.591 -21.530 -0.903 1.00 89.00 195 VAL A N 1
ATOM 1586 C CA . VAL A 1 195 ? 3.595 -21.473 0.177 1.00 89.00 195 VAL A CA 1
ATOM 1587 C C . VAL A 1 195 ? 4.354 -20.141 0.223 1.00 89.00 195 VAL A C 1
ATOM 1589 O O . VAL A 1 195 ? 4.869 -19.767 1.271 1.00 89.00 195 VAL A O 1
ATOM 1592 N N . ASN A 1 196 ? 4.380 -19.393 -0.884 1.00 9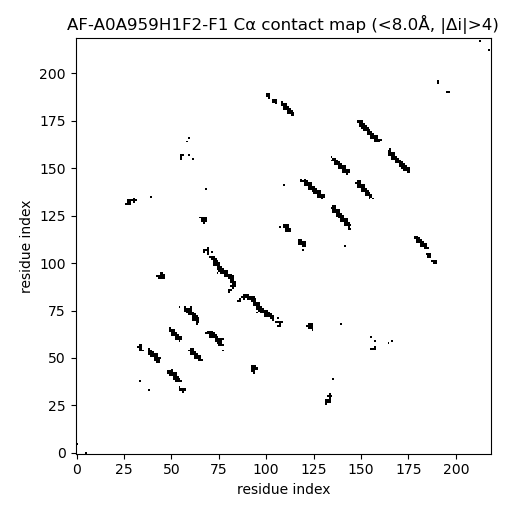0.81 196 ASN A N 1
ATOM 1593 C CA . ASN A 1 196 ? 5.029 -18.084 -0.972 1.00 90.81 196 ASN A CA 1
ATOM 1594 C C . ASN A 1 196 ? 4.172 -16.946 -0.386 1.00 90.81 196 ASN A C 1
ATOM 1596 O O . ASN A 1 196 ? 4.585 -15.786 -0.414 1.00 90.81 196 ASN A O 1
ATOM 1600 N N . ILE A 1 197 ? 2.968 -17.249 0.112 1.00 92.06 197 ILE A N 1
ATOM 1601 C CA . ILE A 1 197 ? 2.131 -16.296 0.841 1.00 92.06 197 ILE A CA 1
ATOM 1602 C C . ILE A 1 197 ? 2.445 -16.439 2.330 1.00 92.06 197 ILE A C 1
ATOM 1604 O O . ILE A 1 197 ? 1.985 -17.364 2.997 1.00 92.06 197 ILE A O 1
ATOM 1608 N N . GLU A 1 198 ? 3.211 -15.490 2.857 1.00 93.94 198 GLU A N 1
ATOM 1609 C CA . GLU A 1 198 ? 3.574 -15.427 4.271 1.00 93.94 198 GLU A CA 1
ATOM 1610 C C . GLU A 1 198 ? 2.837 -14.277 4.968 1.00 93.94 198 GLU A C 1
ATOM 1612 O O . GLU A 1 198 ? 2.754 -13.161 4.455 1.00 93.94 198 GLU A O 1
ATOM 1617 N N . THR A 1 199 ? 2.311 -14.535 6.165 1.00 95.62 199 THR A N 1
ATOM 1618 C CA . THR A 1 199 ? 1.730 -13.506 7.033 1.00 95.62 199 THR A CA 1
ATOM 1619 C C . THR A 1 199 ? 1.832 -13.928 8.496 1.00 95.62 199 THR A C 1
ATOM 1621 O O . THR A 1 199 ? 1.784 -15.115 8.816 1.00 95.62 199 THR A O 1
ATOM 1624 N N . ASP A 1 200 ? 1.979 -12.951 9.387 1.00 95.94 200 ASP A N 1
ATOM 1625 C CA . ASP A 1 200 ? 1.857 -13.111 10.838 1.00 95.94 200 ASP A CA 1
ATOM 1626 C C . ASP A 1 200 ? 0.417 -12.882 11.343 1.00 95.94 200 ASP A C 1
ATOM 1628 O O . ASP A 1 200 ? 0.133 -13.076 12.527 1.00 95.94 200 ASP A O 1
ATOM 1632 N N . GLY A 1 201 ? -0.502 -12.502 10.450 1.00 93.31 201 GLY A N 1
ATOM 1633 C CA . GLY A 1 201 ? -1.931 -12.393 10.715 1.00 93.31 201 GLY A CA 1
ATOM 1634 C C . GLY A 1 201 ? -2.683 -13.715 10.538 1.00 93.31 201 GLY A C 1
ATOM 1635 O O . GLY A 1 201 ? -2.167 -14.710 10.028 1.00 93.31 201 GLY A O 1
ATOM 1636 N N . ALA A 1 202 ? -3.957 -13.724 10.933 1.00 93.69 202 ALA A N 1
ATOM 1637 C CA . ALA A 1 202 ? -4.842 -14.843 10.635 1.00 93.69 202 ALA A CA 1
ATOM 1638 C C . ALA A 1 202 ? -5.208 -14.844 9.140 1.00 93.69 202 ALA A C 1
ATOM 1640 O O . ALA A 1 202 ? -5.826 -13.903 8.643 1.00 93.69 202 ALA A O 1
ATOM 1641 N N . TRP A 1 203 ? -4.849 -15.914 8.426 1.00 92.38 203 TRP A N 1
ATOM 1642 C CA . TRP A 1 203 ? -5.182 -16.081 7.012 1.00 92.38 203 TRP A CA 1
ATOM 1643 C C . TRP A 1 203 ? -6.472 -16.883 6.831 1.00 92.38 203 TRP A C 1
ATOM 1645 O O . TRP A 1 203 ? -6.596 -18.008 7.322 1.00 92.38 203 TRP A O 1
ATOM 1655 N N . LYS A 1 204 ? -7.421 -16.328 6.072 1.00 92.06 204 LYS A N 1
ATOM 1656 C CA . LYS A 1 204 ? -8.646 -17.017 5.660 1.00 92.06 204 LYS A CA 1
ATOM 1657 C C . LYS A 1 204 ? -8.817 -16.898 4.150 1.00 92.06 204 LYS A C 1
ATOM 1659 O O . LYS A 1 204 ? -9.093 -15.824 3.629 1.00 92.06 204 LYS A O 1
ATOM 1664 N N . GLN A 1 205 ? -8.704 -18.026 3.460 1.00 90.75 205 GLN A N 1
ATOM 1665 C CA . GLN A 1 205 ? -8.957 -18.107 2.026 1.00 90.75 205 GLN A CA 1
ATOM 1666 C C . GLN A 1 205 ? -10.466 -18.185 1.758 1.00 90.75 205 GLN A C 1
ATOM 1668 O O . GLN A 1 205 ? -11.132 -19.104 2.235 1.00 90.75 205 GLN A O 1
ATOM 1673 N N . GLU A 1 206 ? -11.002 -17.236 0.989 1.00 88.94 206 GLU A N 1
ATOM 1674 C CA . GLU A 1 206 ? -12.428 -17.213 0.622 1.00 88.94 206 GLU A CA 1
ATOM 1675 C C . GLU A 1 206 ? -12.700 -17.873 -0.735 1.00 88.94 206 GLU A C 1
ATOM 1677 O O . GLU A 1 206 ? -13.688 -18.588 -0.885 1.00 88.94 206 GLU A O 1
ATOM 1682 N N . ALA A 1 207 ? -11.811 -17.672 -1.710 1.00 85.50 207 ALA A N 1
ATOM 1683 C CA . ALA A 1 207 ? -11.912 -18.235 -3.052 1.00 85.50 207 ALA A CA 1
ATOM 1684 C C . ALA A 1 207 ? -10.520 -18.438 -3.666 1.00 85.50 207 ALA A C 1
ATOM 1686 O O . ALA A 1 207 ? -9.563 -17.766 -3.279 1.00 85.50 207 ALA A O 1
ATOM 1687 N N . VAL A 1 208 ? -10.423 -19.361 -4.627 1.00 84.25 208 VAL A N 1
ATOM 1688 C CA . VAL A 1 208 ? -9.245 -19.559 -5.484 1.00 84.25 208 VAL A CA 1
ATOM 1689 C C . VAL A 1 208 ? -9.730 -19.714 -6.911 1.00 84.25 208 VAL A C 1
ATOM 1691 O O . VAL A 1 208 ? -10.581 -20.558 -7.191 1.00 84.25 208 VAL A O 1
ATOM 1694 N N . GLU A 1 209 ? -9.165 -18.911 -7.800 1.00 80.12 209 GLU A N 1
ATOM 1695 C CA . GLU A 1 209 ? -9.365 -19.023 -9.237 1.00 80.12 209 GLU A CA 1
ATOM 1696 C C . GLU A 1 209 ? -8.023 -19.375 -9.872 1.00 80.12 209 GLU A C 1
ATOM 1698 O O . GLU A 1 209 ? -7.022 -18.692 -9.651 1.00 80.12 209 GLU A O 1
ATOM 1703 N N . SER A 1 210 ? -7.987 -20.460 -10.642 1.00 71.69 210 SER A N 1
ATOM 1704 C CA . SER A 1 210 ? -6.844 -20.765 -11.491 1.00 71.69 210 SER A CA 1
ATOM 1705 C C . SER A 1 210 ? -6.954 -19.940 -12.765 1.00 71.69 210 SER A C 1
ATOM 1707 O O . SER A 1 210 ? -7.973 -19.973 -13.458 1.00 71.69 210 SER A O 1
ATOM 1709 N N . LEU A 1 211 ? -5.898 -19.190 -13.080 1.00 64.12 211 LEU A N 1
ATOM 1710 C CA . LEU A 1 211 ? -5.797 -18.571 -14.393 1.00 64.12 211 LEU A CA 1
ATOM 1711 C C . LEU A 1 211 ? -5.629 -19.696 -15.422 1.00 64.12 211 LEU A C 1
ATOM 1713 O O . LEU A 1 211 ? -4.736 -20.531 -15.246 1.00 64.12 211 LEU A O 1
ATOM 1717 N N . PRO A 1 212 ? -6.473 -19.759 -16.465 1.00 56.19 212 PRO A N 1
ATOM 1718 C CA . PRO A 1 212 ? -6.266 -20.714 -17.538 1.00 56.19 212 PRO A CA 1
ATOM 1719 C C . PRO A 1 212 ? -4.918 -20.409 -18.192 1.00 56.19 212 PRO A C 1
ATOM 1721 O O . PRO A 1 212 ? -4.683 -19.302 -18.675 1.00 56.19 212 PRO A O 1
ATOM 1724 N N . THR A 1 213 ? -4.011 -21.378 -18.154 1.00 56.62 213 THR A N 1
ATOM 1725 C CA . THR A 1 213 ? -2.800 -21.361 -18.968 1.00 56.62 213 THR A CA 1
ATOM 1726 C C . THR A 1 213 ? -3.181 -21.815 -20.375 1.00 56.62 213 THR A C 1
ATOM 1728 O O . THR A 1 213 ? -4.033 -22.692 -20.525 1.00 56.62 213 THR A O 1
ATOM 1731 N N . ASP A 1 214 ? -2.561 -21.234 -21.407 1.00 57.59 214 ASP A N 1
ATOM 1732 C CA . ASP A 1 214 ? -2.816 -21.587 -22.820 1.00 57.59 214 ASP A CA 1
ATOM 1733 C C . ASP A 1 214 ? -2.621 -23.093 -23.119 1.00 57.59 214 ASP A C 1
ATOM 1735 O O . ASP A 1 214 ? -3.074 -23.579 -24.153 1.00 57.59 214 ASP A O 1
ATOM 1739 N N . ASP A 1 215 ? -2.010 -23.842 -22.193 1.00 55.78 215 ASP A N 1
ATOM 1740 C CA . ASP A 1 215 ? -1.681 -25.261 -22.331 1.00 55.78 215 ASP A CA 1
ATOM 1741 C C . ASP A 1 215 ? -2.599 -26.232 -21.557 1.00 55.78 215 ASP A C 1
ATOM 1743 O O . ASP A 1 215 ? -2.319 -27.429 -21.541 1.00 55.78 215 ASP A O 1
ATOM 1747 N N . ASP A 1 216 ? -3.688 -25.784 -20.916 1.00 48.94 216 ASP A N 1
ATOM 1748 C CA . ASP A 1 216 ? -4.641 -26.668 -20.197 1.00 48.94 216 ASP A CA 1
ATOM 1749 C C . ASP A 1 216 ? -3.981 -27.565 -19.112 1.00 48.94 216 ASP A C 1
ATOM 1751 O O . ASP A 1 216 ? -4.554 -28.546 -18.621 1.00 48.94 216 ASP A O 1
ATOM 1755 N N . LEU A 1 217 ? -2.758 -27.224 -18.696 1.00 44.62 217 LEU A N 1
ATOM 1756 C CA . LEU A 1 217 ? -2.022 -27.907 -17.640 1.00 44.62 217 LEU A CA 1
ATOM 1757 C C . LEU A 1 217 ? -2.388 -27.267 -16.305 1.00 44.62 217 LEU A C 1
ATOM 1759 O O . LEU A 1 217 ? -1.886 -26.206 -15.933 1.00 44.62 217 LEU A O 1
ATOM 1763 N N . ARG A 1 218 ? -3.293 -27.933 -15.586 1.00 38.31 218 ARG A N 1
ATOM 1764 C CA . ARG A 1 218 ? -3.608 -27.625 -14.189 1.00 38.31 218 ARG A CA 1
ATOM 1765 C C . ARG A 1 218 ? -2.419 -28.025 -13.311 1.00 38.31 218 ARG A C 1
ATOM 1767 O O . ARG A 1 218 ? -2.056 -29.202 -13.305 1.00 38.31 218 ARG A O 1
ATOM 1774 N N . ALA A 1 219 ? -1.846 -27.058 -12.598 1.00 38.97 219 ALA A N 1
ATOM 1775 C CA . ALA A 1 219 ? -1.041 -27.308 -11.403 1.00 38.97 219 ALA A CA 1
ATOM 1776 C C . ALA A 1 219 ? -1.967 -27.448 -10.188 1.00 38.97 219 ALA A C 1
ATOM 1778 O O . ALA A 1 219 ? -2.971 -26.695 -10.134 1.00 38.97 219 ALA A O 1
#

Mean predicted aligned error: 9.44 Å

Radius of gyration: 23.99 Å; Cα contacts (8 Å, |Δi|>4): 374; chains: 1; bounding box: 77×61×46 Å

Solvent-accessible surface area (backbone atoms only — not comparable to full-atom values): 12987 Å² total; per-residue (Å²): 131,59,70,69,59,56,52,51,53,51,51,50,50,52,52,49,50,49,55,59,68,67,56,63,78,72,71,58,46,80,54,69,82,44,72,40,89,74,32,65,47,74,46,43,43,71,89,37,73,54,25,38,38,37,37,52,30,60,70,34,31,39,34,27,33,53,70,43,68,20,64,41,38,34,27,27,56,52,70,47,72,42,14,55,92,67,63,73,36,93,59,61,66,21,31,75,39,69,58,69,46,35,71,54,82,38,67,71,27,52,36,38,33,46,92,89,46,73,46,72,45,50,45,45,63,71,52,69,48,77,46,70,79,48,50,45,31,46,32,31,30,39,34,40,97,89,65,53,55,30,37,39,40,36,32,67,42,68,43,75,56,97,91,40,82,44,80,47,74,48,76,48,80,41,72,68,60,90,82,54,46,79,44,76,55,72,77,86,58,86,68,94,49,79,83,76,68,80,74,94,65,93,85,80,88,86,79,87,82,81,78,85,52,100,75,78,69,82,128

Secondary structure (DSSP, 8-state):
--HHHHHHHHHHHHHHHHHHHH---TTS------SSSSSEEEEEETTEEEEEEEEEETTEEEEEETTTTEEEEEESSEEE--SHHHHSS--PPPEEES-EEEE-S-SS-EEEEETTEEE-PEEEEEEEEE-TTS-EEEEEEEE-TTS-EEEEEEEEEEEEETTEEEEEEEEEEESPPTTEEEEE-----S-S-GGG---SSPP------PPPPTT----